Protein AF-0000000086680215 (afdb_homodimer)

Organism: NCBI:txid175570

Foldseek 3Di:
DDPPDDPPPPDDDDDPDDADKDLACVDADHAAQQCPLVNLVRAKWKWKKWFDDPVDDIFIKIKIWHWIDRNDQKTWIKMWMFTADPVRDGDGTDWIKTWIWGGGHPAQKIWTWIDTPLFKIFIWIWGRDRFKIKIKGPDMDGDPRHFFWDIKIKIWGQDPQKIKMWMWTDGPPRDTDTTMIIIIHGPTD/DDPPDDPPPPDDDDDPDDADKDLACVDADHAAQQCPLVNLVRAKWKWKKWFDDPVDDIFIKIKIWHWIDRNDQKTWIKMWMFTADPVRDGDGTDWIKTWIWGGGHPAQKIWTWIDTPLFKIFIWIWGRDRFKIKIKGPDMDGDPRHFFWDIKIKIWGQDPQKIKMWMWTDGPPRDTDTTMIIIIHGPTD

Structure (mmCIF, N/CA/C/O backbone):
data_AF-0000000086680215-model_v1
#
loop_
_entity.id
_entity.type
_entity.pdbx_description
1 polymer 'Peroxynitrite isomerase'
#
loop_
_atom_site.group_PDB
_atom_site.id
_atom_site.type_symbol
_atom_site.label_atom_id
_atom_site.label_alt_id
_atom_site.label_comp_id
_atom_site.label_asym_id
_atom_site.label_entity_id
_atom_site.label_seq_id
_atom_site.pdbx_PDB_ins_code
_atom_site.Cartn_x
_atom_site.Cartn_y
_atom_site.Cartn_z
_atom_site.occupancy
_atom_site.B_iso_or_equiv
_atom_site.auth_seq_id
_atom_site.auth_comp_id
_atom_site.auth_asym_id
_atom_site.auth_atom_id
_atom_site.pdbx_PDB_model_num
ATOM 1 N N . MET A 1 1 ? -15.672 27.062 20.125 1 30.41 1 MET A N 1
ATOM 2 C CA . MET A 1 1 ? -14.281 26.906 20.562 1 30.41 1 MET A CA 1
ATOM 3 C C . MET A 1 1 ? -13.328 27.5 19.531 1 30.41 1 MET A C 1
ATOM 5 O O . MET A 1 1 ? -13.594 27.438 18.328 1 30.41 1 MET A O 1
ATOM 9 N N . SER A 1 2 ? -12.312 28.312 19.781 1 34.34 2 SER A N 1
ATOM 10 C CA . SER A 1 2 ? -11.453 29.188 18.969 1 34.34 2 SER A CA 1
ATOM 11 C C . SER A 1 2 ? -10.797 28.406 17.844 1 34.34 2 SER A C 1
ATOM 13 O O . SER A 1 2 ? -10.086 27.422 18.078 1 34.34 2 SER A O 1
ATOM 15 N N . ILE A 1 3 ? -11.266 28.406 16.562 1 46.66 3 ILE A N 1
ATOM 16 C CA . ILE A 1 3 ? -10.852 28.078 15.195 1 46.66 3 ILE A CA 1
ATOM 17 C C . ILE A 1 3 ? -9.367 28.375 15.023 1 46.66 3 ILE A C 1
ATOM 19 O O . ILE A 1 3 ? -8.75 27.938 14.047 1 46.66 3 ILE A O 1
ATOM 23 N N . ASP A 1 4 ? -8.695 29.219 16.016 1 56.59 4 ASP A N 1
ATOM 24 C CA . ASP A 1 4 ? -7.43 29.891 15.711 1 56.59 4 ASP A CA 1
ATOM 25 C C . ASP A 1 4 ? -6.242 28.984 16.016 1 56.59 4 ASP A C 1
ATOM 27 O O . ASP A 1 4 ? -5.141 29.203 15.523 1 56.59 4 ASP A O 1
ATOM 31 N N . ARG A 1 5 ? -6.414 27.969 16.984 1 68.19 5 ARG A N 1
ATOM 32 C CA . ARG A 1 5 ? -5.215 27.219 17.359 1 68.19 5 ARG A CA 1
ATOM 33 C C . ARG A 1 5 ? -5.141 25.906 16.609 1 68.19 5 ARG A C 1
ATOM 35 O O . ARG A 1 5 ? -6.145 25.203 16.469 1 68.19 5 ARG A O 1
ATOM 42 N N . PRO A 1 6 ? -3.908 25.766 16.141 1 81.19 6 PRO A N 1
ATOM 43 C CA . PRO A 1 6 ? -3.77 24.438 15.508 1 81.19 6 PRO A CA 1
ATOM 44 C C . PRO A 1 6 ? -4.156 23.297 16.453 1 81.19 6 PRO A C 1
ATOM 46 O O . PRO A 1 6 ? -3.947 23.391 17.656 1 81.19 6 PRO A O 1
ATOM 49 N N . PRO A 1 7 ? -4.84 22.359 15.945 1 82.31 7 PRO A N 1
ATOM 50 C CA . PRO A 1 7 ? -5.387 21.281 16.781 1 82.31 7 PRO A CA 1
ATOM 51 C C . PRO A 1 7 ? -4.309 20.531 17.562 1 82.31 7 PRO A C 1
ATOM 53 O O . PRO A 1 7 ? -4.625 19.719 18.438 1 82.31 7 PRO A O 1
ATOM 56 N N . TRP A 1 8 ? -3.012 20.703 17.312 1 82.44 8 TRP A N 1
ATOM 57 C CA . TRP A 1 8 ? -1.949 19.969 18 1 82.44 8 TRP A CA 1
ATOM 58 C C . TRP A 1 8 ? -1.378 20.797 19.156 1 82.44 8 TRP A C 1
ATOM 60 O O . TRP A 1 8 ? -0.645 20.266 20 1 82.44 8 TRP A O 1
ATOM 70 N N . GLU A 1 9 ? -1.694 21.953 19.219 1 79.12 9 GLU A N 1
ATOM 71 C CA . GLU A 1 9 ? -1.049 22.828 20.203 1 79.12 9 GLU A CA 1
ATOM 72 C C . GLU A 1 9 ? -1.636 22.609 21.594 1 79.12 9 GLU A C 1
ATOM 74 O O . GLU A 1 9 ? -2.84 22.781 21.797 1 79.12 9 GLU A O 1
ATOM 79 N N . GLY A 1 10 ? -0.757 22.25 22.469 1 74.75 10 GLY A N 1
ATOM 80 C CA . GLY A 1 10 ? -1.12 22.219 23.891 1 74.75 10 GLY A CA 1
ATOM 81 C C . GLY A 1 10 ? -1.983 21.016 24.25 1 74.75 10 GLY A C 1
ATOM 82 O O . GLY A 1 10 ? -2.609 21 25.312 1 74.75 10 GLY A O 1
ATOM 83 N N . VAL A 1 11 ? -2.098 20.156 23.297 1 77.94 11 VAL A N 1
ATOM 84 C CA . VAL A 1 11 ? -2.975 19.016 23.578 1 77.94 11 VAL A CA 1
ATOM 85 C C . VAL A 1 11 ? -2.137 17.781 23.891 1 77.94 11 VAL A C 1
ATOM 87 O O . VAL A 1 11 ? -0.967 17.703 23.5 1 77.94 11 VAL A O 1
ATOM 90 N N . ALA A 1 12 ? -2.727 16.875 24.641 1 83.75 12 ALA A N 1
ATOM 91 C CA . ALA A 1 12 ? -2.066 15.633 25.031 1 83.75 12 ALA A CA 1
ATOM 92 C C . ALA A 1 12 ? -1.716 14.797 23.812 1 83.75 12 ALA A C 1
ATOM 94 O O . ALA A 1 12 ? -2.371 14.898 22.766 1 83.75 12 ALA A O 1
ATOM 95 N N . PRO A 1 13 ? -0.686 13.953 24 1 88.56 13 PRO A N 1
ATOM 96 C CA . PRO A 1 13 ? -0.324 13.047 22.906 1 88.56 13 PRO A CA 1
ATOM 97 C C . PRO A 1 13 ? -1.475 12.133 22.5 1 88.56 13 PRO A C 1
ATOM 99 O O . PRO A 1 13 ? -2.322 11.789 23.328 1 88.56 13 PRO A O 1
ATOM 102 N N . VAL A 1 14 ? -1.491 11.836 21.266 1 93.62 14 VAL A N 1
ATOM 103 C CA . VAL A 1 14 ? -2.512 10.953 20.719 1 93.62 14 VAL A CA 1
ATOM 104 C C . VAL A 1 14 ? -2.158 9.5 21.031 1 93.62 14 VAL A C 1
ATOM 106 O O . VAL A 1 14 ? -1.004 9.086 20.891 1 93.62 14 VAL A O 1
ATOM 109 N N . ASP A 1 15 ? -3.158 8.734 21.531 1 95 15 ASP A N 1
ATOM 110 C CA . ASP A 1 15 ? -2.971 7.309 21.766 1 95 15 ASP A CA 1
ATOM 111 C C . ASP A 1 15 ? -2.799 6.551 20.453 1 95 15 ASP A C 1
ATOM 113 O O . ASP A 1 15 ? -3.117 7.07 19.391 1 95 15 ASP A O 1
ATOM 117 N N . PRO A 1 16 ? -2.256 5.312 20.531 1 97.12 16 PRO A N 1
ATOM 118 C CA . PRO A 1 16 ? -2.129 4.512 19.312 1 97.12 16 PRO A CA 1
ATOM 119 C C . PRO A 1 16 ? -3.463 4.305 18.594 1 97.12 16 PRO A C 1
ATOM 121 O O . PRO A 1 16 ? -4.523 4.461 19.203 1 97.12 16 PRO A O 1
ATOM 124 N N . TYR A 1 17 ? -3.365 4.031 17.266 1 97.88 17 TYR A N 1
ATOM 125 C CA . TYR A 1 17 ? -4.539 3.736 16.453 1 97.88 17 TYR A CA 1
ATOM 126 C C . TYR A 1 17 ? -5.453 2.74 17.172 1 97.88 17 TYR A C 1
ATOM 128 O O . TYR A 1 17 ? -5.035 1.626 17.484 1 97.88 17 TYR A O 1
ATOM 136 N N . PRO A 1 18 ? -6.711 3.031 17.344 1 97.62 18 PRO A N 1
ATOM 137 C CA . PRO A 1 18 ? -7.516 2.252 18.281 1 97.62 18 PRO A CA 1
ATOM 138 C C . PRO A 1 18 ? -8.398 1.215 17.594 1 97.62 18 PRO A C 1
ATOM 140 O O . PRO A 1 18 ? -9.156 0.505 18.266 1 97.62 18 PRO A O 1
ATOM 143 N N . TYR A 1 19 ? -8.352 1.058 16.312 1 97.88 19 TYR A N 1
ATOM 144 C CA . TYR A 1 19 ? -9.242 0.136 15.609 1 97.88 19 TYR A CA 1
ATOM 145 C C . TYR A 1 19 ? -8.484 -1.097 15.133 1 97.88 19 TYR A C 1
ATOM 147 O O . TYR A 1 19 ? -7.285 -1.024 14.844 1 97.88 19 TYR A O 1
ATOM 155 N N . GLU A 1 20 ? -9.219 -2.176 14.984 1 97.38 20 GLU A N 1
ATOM 156 C CA . GLU A 1 20 ? -8.578 -3.451 14.68 1 97.38 20 GLU A CA 1
ATOM 157 C C . GLU A 1 20 ? -8.695 -3.785 13.195 1 97.38 20 GLU A C 1
ATOM 159 O O . GLU A 1 20 ? -9.766 -3.629 12.594 1 97.38 20 GLU A O 1
ATOM 164 N N . GLU A 1 21 ? -7.668 -4.121 12.57 1 97.56 21 GLU A N 1
ATOM 165 C CA . GLU A 1 21 ? -7.574 -4.785 11.281 1 97.56 21 GLU A CA 1
ATOM 166 C C . GLU A 1 21 ? -7.164 -6.246 11.438 1 97.56 21 GLU A C 1
ATOM 168 O O . GLU A 1 21 ? -6.219 -6.559 12.164 1 97.56 21 GLU A O 1
ATOM 173 N N . THR A 1 22 ? -7.918 -7.172 10.766 1 98.38 22 THR A N 1
ATOM 174 C CA . THR A 1 22 ? -7.668 -8.586 11.031 1 98.38 22 THR A CA 1
ATOM 175 C C . THR A 1 22 ? -7.73 -9.398 9.742 1 98.38 22 THR A C 1
ATOM 177 O O . THR A 1 22 ? -8.469 -9.047 8.82 1 98.38 22 THR A O 1
ATOM 180 N N . HIS A 1 23 ? -6.965 -10.492 9.727 1 98.69 23 HIS A N 1
ATOM 181 C CA . HIS A 1 23 ? -7.086 -11.5 8.672 1 98.69 23 HIS A CA 1
ATOM 182 C C . HIS A 1 23 ? -7.719 -12.781 9.211 1 98.69 23 HIS A C 1
ATOM 184 O O . HIS A 1 23 ? -7.66 -13.82 8.562 1 98.69 23 HIS A O 1
ATOM 190 N N . ASP A 1 24 ? -8.141 -12.742 10.438 1 98 24 ASP A N 1
ATOM 191 C CA . ASP A 1 24 ? -8.867 -13.812 11.117 1 98 24 ASP A CA 1
ATOM 192 C C . ASP A 1 24 ? -10.328 -13.414 11.352 1 98 24 ASP A C 1
ATOM 194 O O . ASP A 1 24 ? -10.609 -12.562 12.188 1 98 24 ASP A O 1
ATOM 198 N N . LEU A 1 25 ? -11.203 -14.07 10.734 1 96.75 25 LEU A N 1
ATOM 199 C CA . LEU A 1 25 ? -12.609 -13.68 10.719 1 96.75 25 LEU A CA 1
ATOM 200 C C . LEU A 1 25 ? -13.266 -13.953 12.062 1 96.75 25 LEU A C 1
ATOM 202 O O . LEU A 1 25 ? -14.398 -13.531 12.305 1 96.75 25 LEU A O 1
ATOM 206 N N . ARG A 1 26 ? -12.617 -14.609 12.977 1 96.62 26 ARG A N 1
ATOM 207 C CA . ARG A 1 26 ? -13.156 -14.891 14.297 1 96.62 26 ARG A CA 1
ATOM 208 C C . ARG A 1 26 ? -12.938 -13.711 15.242 1 96.62 26 ARG A C 1
ATOM 210 O O . ARG A 1 26 ? -13.531 -13.656 16.328 1 96.62 26 ARG A O 1
ATOM 217 N N . HIS A 1 27 ? -12.039 -12.82 14.75 1 96.06 27 HIS A N 1
ATOM 218 C CA . HIS A 1 27 ? -11.703 -11.664 15.578 1 96.06 27 HIS A CA 1
ATOM 219 C C . HIS A 1 27 ? -11.992 -10.359 14.844 1 96.06 27 HIS A C 1
ATOM 221 O O . HIS A 1 27 ? -12.039 -10.328 13.609 1 96.06 27 HIS A O 1
ATOM 227 N N . GLY A 1 28 ? -12.125 -9.289 15.664 1 96.62 28 GLY A N 1
ATOM 228 C CA . GLY A 1 28 ? -12.289 -7.973 15.062 1 96.62 28 GLY A CA 1
ATOM 229 C C . GLY A 1 28 ? -13.703 -7.715 14.586 1 96.62 28 GLY A C 1
ATOM 230 O O . GLY A 1 28 ? -14.648 -8.391 15.008 1 96.62 28 GLY A O 1
ATOM 231 N N . PRO A 1 29 ? -13.836 -6.746 13.75 1 97.88 29 PRO A N 1
ATOM 232 C CA . PRO A 1 29 ? -15.18 -6.418 13.25 1 97.88 29 PRO A CA 1
ATOM 233 C C . PRO A 1 29 ? -15.719 -7.477 12.289 1 97.88 29 PRO A C 1
ATOM 235 O O . PRO A 1 29 ? -14.953 -8.281 11.758 1 97.88 29 PRO A O 1
ATOM 238 N N . ASP A 1 30 ? -17.031 -7.359 12.062 1 97.81 30 ASP A N 1
ATOM 239 C CA . ASP A 1 30 ? -17.625 -8.203 11.039 1 97.81 30 ASP A CA 1
ATOM 240 C C . ASP A 1 30 ? -17.156 -7.789 9.648 1 97.81 30 ASP A C 1
ATOM 242 O O . ASP A 1 30 ? -16.969 -6.602 9.375 1 97.81 30 ASP A O 1
ATOM 246 N N . LEU A 1 31 ? -16.984 -8.828 8.82 1 98.12 31 LEU A N 1
ATOM 247 C CA . LEU A 1 31 ? -16.703 -8.547 7.418 1 98.12 31 LEU A CA 1
ATOM 248 C C . LEU A 1 31 ? -17.828 -7.75 6.785 1 98.12 31 LEU A C 1
ATOM 250 O O . LEU A 1 31 ? -19.016 -8.078 6.969 1 98.12 31 LEU A O 1
ATOM 254 N N . HIS A 1 32 ? -17.531 -6.676 6.129 1 98.25 32 HIS A N 1
ATOM 255 C CA . HIS A 1 32 ? -18.547 -5.895 5.434 1 98.25 32 HIS A CA 1
ATOM 256 C C . HIS A 1 32 ? -19.328 -6.762 4.461 1 98.25 32 HIS A C 1
ATOM 258 O O . HIS A 1 32 ? -18.766 -7.578 3.738 1 98.25 32 HIS A O 1
ATOM 264 N N . PRO A 1 33 ? -20.609 -6.555 4.293 1 97.62 33 PRO A N 1
ATOM 265 C CA . PRO A 1 33 ? -21.438 -7.383 3.418 1 97.62 33 PRO A CA 1
ATOM 266 C C . PRO A 1 33 ? -20.969 -7.363 1.966 1 97.62 33 PRO A C 1
ATOM 268 O O . PRO A 1 33 ? -21.062 -8.375 1.266 1 97.62 33 PRO A O 1
ATOM 271 N N . ALA A 1 34 ? -20.391 -6.293 1.503 1 97.31 34 ALA A N 1
ATOM 272 C CA . ALA A 1 34 ? -19.922 -6.152 0.125 1 97.31 34 ALA A CA 1
ATOM 273 C C . ALA A 1 34 ? -18.797 -7.125 -0.177 1 97.31 34 ALA A C 1
ATOM 275 O O . ALA A 1 34 ? -18.516 -7.414 -1.342 1 97.31 34 ALA A O 1
ATOM 276 N N . LEU A 1 35 ? -18.156 -7.664 0.895 1 97.94 35 LEU A N 1
ATOM 277 C CA . LEU A 1 35 ? -16.938 -8.445 0.724 1 97.94 35 LEU A CA 1
ATOM 278 C C . LEU A 1 35 ? -17.234 -9.938 0.851 1 97.94 35 LEU A C 1
ATOM 280 O O . LEU A 1 35 ? -16.312 -10.75 0.905 1 97.94 35 LEU A O 1
ATOM 284 N N . LEU A 1 36 ? -18.453 -10.297 0.841 1 96.88 36 LEU A N 1
ATOM 285 C CA . LEU A 1 36 ? -18.812 -11.688 1.072 1 96.88 36 LEU A CA 1
ATOM 286 C C . LEU A 1 36 ? -18.219 -12.586 -0.017 1 96.88 36 LEU A C 1
ATOM 288 O O . LEU A 1 36 ? -17.812 -13.711 0.256 1 96.88 36 LEU A O 1
ATOM 292 N N . GLY A 1 37 ? -18.203 -12.07 -1.257 1 96.56 37 GLY A N 1
ATOM 293 C CA . GLY A 1 37 ? -17.609 -12.828 -2.344 1 96.56 37 GLY A CA 1
ATOM 294 C C . GLY A 1 37 ? -16.125 -13.055 -2.176 1 96.56 37 GLY A C 1
ATOM 295 O O . GLY A 1 37 ? -15.539 -13.938 -2.809 1 96.56 37 GLY A O 1
ATOM 296 N N . LEU A 1 38 ? -15.469 -12.281 -1.316 1 98.12 38 LEU A N 1
ATOM 297 C CA . LEU A 1 38 ? -14.031 -12.336 -1.118 1 98.12 38 LEU A CA 1
ATOM 298 C C . LEU A 1 38 ? -13.688 -13.055 0.182 1 98.12 38 LEU A C 1
ATOM 300 O O . LEU A 1 38 ? -12.508 -13.227 0.512 1 98.12 38 LEU A O 1
ATOM 304 N N . LEU A 1 39 ? -14.688 -13.531 0.866 1 97.44 39 LEU A N 1
ATOM 305 C CA . LEU A 1 39 ? -14.547 -14.148 2.18 1 97.44 39 LEU A CA 1
ATOM 306 C C . LEU A 1 39 ? -13.523 -15.281 2.139 1 97.44 39 LEU A C 1
ATOM 308 O O . LEU A 1 39 ? -12.641 -15.359 3.002 1 97.44 39 LEU A O 1
ATOM 312 N N . PRO A 1 40 ? -13.477 -16.141 1.123 1 97.94 40 PRO A N 1
ATOM 313 C CA . PRO A 1 40 ? -12.539 -17.266 1.132 1 97.94 40 PRO A CA 1
ATOM 314 C C . PRO A 1 40 ? -11.086 -16.828 1.066 1 97.94 40 PRO A C 1
ATOM 316 O O . PRO A 1 40 ? -10.18 -17.594 1.409 1 97.94 40 PRO A O 1
ATOM 319 N N . TYR A 1 41 ? -10.852 -15.609 0.634 1 98.69 41 TYR A N 1
ATOM 320 C CA . TYR A 1 41 ? -9.492 -15.125 0.418 1 98.69 41 TYR A CA 1
ATOM 321 C C . TYR A 1 41 ? -8.93 -14.492 1.688 1 98.69 41 TYR A C 1
ATOM 323 O O . TYR A 1 41 ? -7.711 -14.359 1.834 1 98.69 41 TYR A O 1
ATOM 331 N N . VAL A 1 42 ? -9.758 -14.039 2.598 1 98.75 42 VAL A N 1
ATOM 332 C CA . VAL A 1 42 ? -9.305 -13.391 3.824 1 98.75 42 VAL A CA 1
ATOM 333 C C . VAL A 1 42 ? -8.445 -14.359 4.633 1 98.75 42 VAL A C 1
ATOM 335 O O . VAL A 1 42 ? -8.867 -15.477 4.93 1 98.75 42 VAL A O 1
ATOM 338 N N . GLY A 1 43 ? -7.199 -13.961 4.895 1 98.75 43 GLY A N 1
ATOM 339 C CA . GLY A 1 43 ? -6.277 -14.82 5.617 1 98.75 43 GLY A CA 1
ATOM 340 C C . GLY A 1 43 ? -4.82 -14.5 5.352 1 98.75 43 GLY A C 1
ATOM 341 O O . GLY A 1 43 ? -4.512 -13.531 4.656 1 98.75 43 GLY A O 1
ATOM 342 N N . LEU A 1 44 ? -3.959 -15.211 6.062 1 98.75 44 LEU A N 1
ATOM 343 C CA . LEU A 1 44 ? -2.52 -15.227 5.824 1 98.75 44 LEU A CA 1
ATOM 344 C C . LEU A 1 44 ? -2.111 -16.484 5.059 1 98.75 44 LEU A C 1
ATOM 346 O O . LEU A 1 44 ? -2.445 -17.594 5.465 1 98.75 44 LEU A O 1
ATOM 350 N N . TRP A 1 45 ? -1.452 -16.281 3.951 1 98.69 45 TRP A N 1
ATOM 351 C CA . TRP A 1 45 ? -1.102 -17.359 3.033 1 98.69 45 TRP A CA 1
ATOM 352 C C . TRP A 1 45 ? 0.408 -17.438 2.832 1 98.69 45 TRP A C 1
ATOM 354 O O . TRP A 1 45 ? 1.084 -16.406 2.771 1 98.69 45 TRP A O 1
ATOM 364 N N . ARG A 1 46 ? 0.917 -18.609 2.736 1 98.62 46 ARG A N 1
ATOM 365 C CA . ARG A 1 46 ? 2.344 -18.781 2.494 1 98.62 46 ARG A CA 1
ATOM 366 C C . ARG A 1 46 ? 2.6 -20.016 1.627 1 98.62 46 ARG A C 1
ATOM 368 O O . ARG A 1 46 ? 1.958 -21.062 1.809 1 98.62 46 ARG A O 1
ATOM 375 N N . GLY A 1 47 ? 3.488 -19.844 0.681 1 97.94 47 GLY A N 1
ATOM 376 C CA . GLY A 1 47 ? 3.826 -20.953 -0.188 1 97.94 47 GLY A CA 1
ATOM 377 C C . GLY A 1 47 ? 4.875 -20.609 -1.227 1 97.94 47 GLY A C 1
ATOM 378 O O . GLY A 1 47 ? 5.742 -19.766 -0.984 1 97.94 47 GLY A O 1
ATOM 379 N N . ARG A 1 48 ? 4.832 -21.328 -2.336 1 97.5 48 ARG A N 1
ATOM 380 C CA . ARG A 1 48 ? 5.879 -21.203 -3.348 1 97.5 48 ARG A CA 1
ATOM 381 C C . ARG A 1 48 ? 5.285 -20.891 -4.715 1 97.5 48 ARG A C 1
ATOM 383 O O . ARG A 1 48 ? 4.113 -21.188 -4.969 1 97.5 48 ARG A O 1
ATOM 390 N N . GLY A 1 49 ? 6.156 -20.312 -5.469 1 97.56 49 GLY A N 1
ATOM 391 C CA . GLY A 1 49 ? 5.824 -20.047 -6.859 1 97.56 49 GLY A CA 1
ATOM 392 C C . GLY A 1 49 ? 7.016 -20.188 -7.789 1 97.56 49 GLY A C 1
ATOM 393 O O . GLY A 1 49 ? 8.133 -20.453 -7.344 1 97.56 49 GLY A O 1
ATOM 394 N N . ARG A 1 50 ? 6.719 -20.156 -8.977 1 97.12 50 ARG A N 1
ATOM 395 C CA . ARG A 1 50 ? 7.715 -20.109 -10.039 1 97.12 50 ARG A CA 1
ATOM 396 C C . ARG A 1 50 ? 7.473 -18.922 -10.961 1 97.12 50 ARG A C 1
ATOM 398 O O . ARG A 1 50 ? 6.328 -18.531 -11.211 1 97.12 50 ARG A O 1
ATOM 405 N N . GLY A 1 51 ? 8.57 -18.391 -11.406 1 97.06 51 GLY A N 1
ATOM 406 C CA . GLY A 1 51 ? 8.508 -17.281 -12.328 1 97.06 51 GLY A CA 1
ATOM 407 C C . GLY A 1 51 ? 9.492 -17.391 -13.477 1 97.06 51 GLY A C 1
ATOM 408 O O . GLY A 1 51 ? 10.469 -18.141 -13.391 1 97.06 51 GLY A O 1
ATOM 409 N N . GLY A 1 52 ? 9.125 -16.734 -14.477 1 96.44 52 GLY A N 1
ATOM 410 C CA . GLY A 1 52 ? 9.953 -16.594 -15.664 1 96.44 52 GLY A CA 1
ATOM 411 C C . GLY A 1 52 ? 9.422 -15.57 -16.656 1 96.44 52 GLY A C 1
ATOM 412 O O . GLY A 1 52 ? 8.281 -15.125 -16.531 1 96.44 52 GLY A O 1
ATOM 413 N N . TYR A 1 53 ? 10.273 -15.156 -17.5 1 96.19 53 TYR A N 1
ATOM 414 C CA . TYR A 1 53 ? 9.984 -14.195 -18.547 1 96.19 53 TYR A CA 1
ATOM 415 C C . TYR A 1 53 ? 11.07 -14.227 -19.625 1 96.19 53 TYR A C 1
ATOM 417 O O . TYR A 1 53 ? 12.219 -14.578 -19.344 1 96.19 53 TYR A O 1
ATOM 425 N N . PRO A 1 54 ? 10.766 -13.953 -20.859 1 96.38 54 PRO A N 1
ATOM 426 C CA . PRO A 1 54 ? 11.758 -14.07 -21.938 1 96.38 54 PRO A CA 1
ATOM 427 C C . PRO A 1 54 ? 13.055 -13.328 -21.625 1 96.38 54 PRO A C 1
ATOM 429 O O . PRO A 1 54 ? 14.125 -13.719 -22.094 1 96.38 54 PRO A O 1
ATOM 432 N N . THR A 1 55 ? 13.031 -12.312 -20.828 1 94.5 55 THR A N 1
ATOM 433 C CA . THR A 1 55 ? 14.164 -11.422 -20.625 1 94.5 55 THR A CA 1
ATOM 434 C C . THR A 1 55 ? 14.914 -11.797 -19.344 1 94.5 55 THR A C 1
ATOM 436 O O . THR A 1 55 ? 15.875 -11.125 -18.953 1 94.5 55 THR A O 1
ATOM 439 N N . ILE A 1 56 ? 14.5 -12.805 -18.609 1 94.88 56 ILE A N 1
ATOM 440 C CA . ILE A 1 56 ? 15.164 -13.227 -17.375 1 94.88 56 ILE A CA 1
ATOM 441 C C . ILE A 1 56 ? 15.148 -14.75 -17.281 1 94.88 56 ILE A C 1
ATOM 443 O O . ILE A 1 56 ? 14.375 -15.422 -17.969 1 94.88 56 ILE A O 1
ATOM 447 N N . ASP A 1 57 ? 15.938 -15.297 -16.422 1 95.06 57 ASP A N 1
ATOM 448 C CA . ASP A 1 57 ? 15.938 -16.734 -16.156 1 95.06 57 ASP A CA 1
ATOM 449 C C . ASP A 1 57 ? 14.75 -17.125 -15.281 1 95.06 57 ASP A C 1
ATOM 451 O O . ASP A 1 57 ? 14.273 -16.328 -14.469 1 95.06 57 ASP A O 1
ATOM 455 N N . ASP A 1 58 ? 14.359 -18.344 -15.484 1 96.38 58 ASP A N 1
ATOM 456 C CA . ASP A 1 58 ? 13.328 -18.875 -14.594 1 96.38 58 ASP A CA 1
ATOM 457 C C . ASP A 1 58 ? 13.812 -18.906 -13.148 1 96.38 58 ASP A C 1
ATOM 459 O O . ASP A 1 58 ? 15.008 -19.078 -12.891 1 96.38 58 ASP A O 1
ATOM 463 N N . PHE A 1 59 ? 12.922 -18.781 -12.234 1 96.88 59 PHE A N 1
ATOM 464 C CA . PHE A 1 59 ? 13.281 -18.781 -10.82 1 96.88 59 PHE A CA 1
ATOM 465 C C . PHE A 1 59 ? 12.148 -19.359 -9.969 1 96.88 59 PHE A C 1
ATOM 467 O O . PHE A 1 59 ? 11 -19.422 -10.414 1 96.88 59 PHE A O 1
ATOM 474 N N . THR A 1 60 ? 12.508 -19.844 -8.836 1 96.75 60 THR A N 1
ATOM 475 C CA . THR A 1 60 ? 11.555 -20.234 -7.809 1 96.75 60 THR A CA 1
ATOM 476 C C . THR A 1 60 ? 11.547 -19.234 -6.656 1 96.75 60 THR A C 1
ATOM 478 O O . THR A 1 60 ? 12.578 -18.656 -6.328 1 96.75 60 THR A O 1
ATOM 481 N N . TYR A 1 61 ? 10.383 -19.016 -6.148 1 98.19 61 TYR A N 1
ATOM 482 C CA . TYR A 1 61 ? 10.266 -18.047 -5.059 1 98.19 61 TYR A CA 1
ATOM 483 C C . TYR A 1 61 ? 9.266 -18.516 -4.012 1 98.19 61 TYR A C 1
ATOM 485 O O . TYR A 1 61 ? 8.43 -19.391 -4.289 1 98.19 61 TYR A O 1
ATOM 493 N N . ALA A 1 62 ? 9.453 -17.984 -2.811 1 98.5 62 ALA A N 1
ATOM 494 C CA . ALA A 1 62 ? 8.453 -18.109 -1.75 1 98.5 62 ALA A CA 1
ATOM 495 C C . ALA A 1 62 ? 7.68 -16.797 -1.577 1 98.5 62 ALA A C 1
ATOM 497 O O . ALA A 1 62 ? 8.125 -15.742 -2.027 1 98.5 62 ALA A O 1
ATOM 498 N N . GLN A 1 63 ? 6.535 -17 -0.969 1 98.75 63 GLN A N 1
ATOM 499 C CA . GLN A 1 63 ? 5.664 -15.828 -0.879 1 98.75 63 GLN A CA 1
ATOM 500 C C . GLN A 1 63 ? 4.785 -15.891 0.366 1 98.75 63 GLN A C 1
ATOM 502 O O . GLN A 1 63 ? 4.332 -16.969 0.756 1 98.75 63 GLN A O 1
ATOM 507 N N . GLU A 1 64 ? 4.617 -14.75 0.947 1 98.81 64 GLU A N 1
ATOM 508 C CA . GLU A 1 64 ? 3.586 -14.523 1.957 1 98.81 64 GLU A CA 1
ATOM 509 C C . GLU A 1 64 ? 2.592 -13.461 1.506 1 98.81 64 GLU A C 1
ATOM 511 O O . GLU A 1 64 ? 2.99 -12.383 1.043 1 98.81 64 GLU A O 1
ATOM 516 N N . VAL A 1 65 ? 1.309 -13.789 1.559 1 98.88 65 VAL A N 1
ATOM 517 C CA . VAL A 1 65 ? 0.232 -12.883 1.173 1 98.88 65 VAL A CA 1
ATOM 518 C C . VAL A 1 65 ? -0.75 -12.727 2.33 1 98.88 65 VAL A C 1
ATOM 520 O O . VAL A 1 65 ? -1.137 -13.711 2.965 1 98.88 65 VAL A O 1
ATOM 523 N N . ARG A 1 66 ? -1.152 -11.539 2.586 1 98.88 66 ARG A N 1
ATOM 524 C CA . ARG A 1 66 ? -2.164 -11.273 3.604 1 98.88 66 ARG A CA 1
ATOM 525 C C . ARG A 1 66 ? -3.336 -10.492 3.018 1 98.88 66 ARG A C 1
ATOM 527 O O . ARG A 1 66 ? -3.139 -9.477 2.348 1 98.88 66 ARG A O 1
ATOM 534 N N . PHE A 1 67 ? -4.4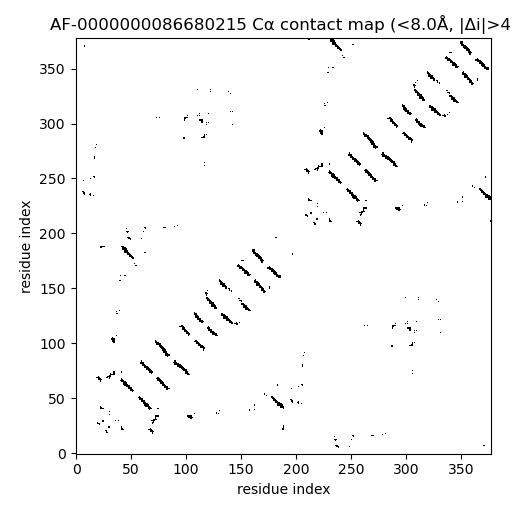92 -11.008 3.168 1 98.94 67 PHE A N 1
ATOM 535 C CA . PHE A 1 67 ? -5.742 -10.281 2.992 1 98.94 67 PHE A CA 1
ATOM 536 C C . PHE A 1 67 ? -6.395 -9.984 4.34 1 98.94 67 PHE A C 1
ATOM 538 O O . PHE A 1 67 ? -6.758 -10.906 5.07 1 98.94 67 PHE A O 1
ATOM 545 N N . SER A 1 68 ? -6.547 -8.727 4.66 1 98.88 68 SER A N 1
ATOM 546 C CA . SER A 1 68 ? -7.152 -8.336 5.93 1 98.88 68 SER A CA 1
ATOM 547 C C . SER A 1 68 ? -8.281 -7.332 5.715 1 98.88 68 SER A C 1
ATOM 549 O O . SER A 1 68 ? -8.469 -6.824 4.605 1 98.88 68 SER A O 1
ATOM 551 N N . HIS A 1 69 ? -9.102 -7.133 6.719 1 98.75 69 HIS A N 1
ATOM 552 C CA . HIS A 1 69 ? -10.188 -6.168 6.664 1 98.75 69 HIS A CA 1
ATOM 553 C C . HIS A 1 69 ? -10.375 -5.469 8.008 1 98.75 69 HIS A C 1
ATOM 555 O O . HIS A 1 69 ? -9.898 -5.949 9.031 1 98.75 69 HIS A O 1
ATOM 561 N N . ASP A 1 70 ? -10.984 -4.32 7.945 1 98.44 70 ASP A N 1
ATOM 562 C CA . ASP A 1 70 ? -11.258 -3.576 9.172 1 98.44 70 ASP A CA 1
ATOM 563 C C . ASP A 1 70 ? -12.742 -3.217 9.273 1 98.44 70 ASP A C 1
ATOM 565 O O . ASP A 1 70 ? -13.094 -2.199 9.867 1 98.44 70 ASP A O 1
ATOM 569 N N . GLY A 1 71 ? -13.578 -4.016 8.617 1 98.06 71 GLY A N 1
ATOM 570 C CA . GLY A 1 71 ? -15.016 -3.834 8.68 1 98.06 71 GLY A CA 1
ATOM 571 C C . GLY A 1 71 ? -15.555 -2.949 7.566 1 98.06 71 GLY A C 1
ATOM 572 O O . GLY A 1 71 ? -16.766 -2.881 7.352 1 98.06 71 GLY A O 1
ATOM 573 N N . ARG A 1 72 ? -14.719 -2.236 6.965 1 98.19 72 ARG A N 1
ATOM 574 C CA . ARG A 1 72 ? -15.094 -1.382 5.844 1 98.19 72 ARG A CA 1
ATOM 575 C C . ARG A 1 72 ? -15.07 -2.156 4.531 1 98.19 72 ARG A C 1
ATOM 577 O O . ARG A 1 72 ? -14.594 -3.291 4.484 1 98.19 72 ARG A O 1
ATOM 584 N N . PRO A 1 73 ? -15.625 -1.612 3.414 1 97.94 73 PRO A N 1
ATOM 585 C CA . PRO A 1 73 ? -15.891 -2.408 2.215 1 97.94 73 PRO A CA 1
ATOM 586 C C . PRO A 1 73 ? -14.672 -2.535 1.305 1 97.94 73 PRO A C 1
ATOM 588 O O . PRO A 1 73 ? -14.781 -2.326 0.094 1 97.94 73 PRO A O 1
ATOM 591 N N . PHE A 1 74 ? -13.57 -2.953 1.862 1 98.62 74 P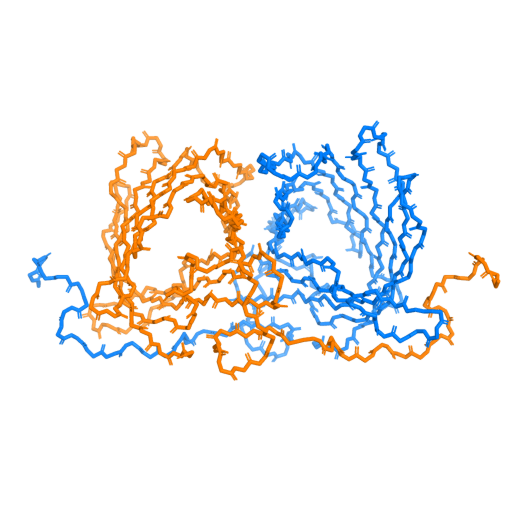HE A N 1
ATOM 592 C CA . PHE A 1 74 ? -12.344 -3.256 1.14 1 98.62 74 PHE A CA 1
ATOM 593 C C . PHE A 1 74 ? -11.477 -4.227 1.931 1 98.62 74 PHE A C 1
ATOM 595 O O . PHE A 1 74 ? -11.594 -4.32 3.154 1 98.62 74 PHE A O 1
ATOM 602 N N . LEU A 1 75 ? -10.641 -4.965 1.18 1 98.88 75 LEU A N 1
ATOM 603 C CA . LEU A 1 75 ? -9.562 -5.727 1.8 1 98.88 75 LEU A CA 1
ATOM 604 C C . LEU A 1 75 ? -8.234 -4.996 1.652 1 98.88 75 LEU A C 1
ATOM 606 O O . LEU A 1 75 ? -7.945 -4.422 0.599 1 98.88 75 LEU A O 1
ATOM 610 N N . ALA A 1 76 ? -7.461 -5.004 2.709 1 98.94 76 ALA A N 1
ATOM 611 C CA . ALA A 1 76 ? -6.051 -4.645 2.611 1 98.94 76 ALA A CA 1
ATOM 612 C C . ALA A 1 76 ? -5.215 -5.82 2.123 1 98.94 76 ALA A C 1
ATOM 614 O O . ALA A 1 76 ? -5.348 -6.938 2.633 1 98.94 76 ALA A O 1
ATOM 615 N N . TYR A 1 77 ? -4.41 -5.555 1.152 1 98.94 77 TYR A N 1
ATOM 616 C CA . TYR A 1 77 ? -3.613 -6.586 0.497 1 98.94 77 TYR A CA 1
ATOM 617 C C . TYR A 1 77 ? -2.123 -6.309 0.662 1 98.94 77 TYR A C 1
ATOM 619 O O . TYR A 1 77 ? -1.666 -5.184 0.438 1 98.94 77 TYR A O 1
ATOM 627 N N . GLU A 1 78 ? -1.351 -7.281 1.091 1 98.88 78 GLU A N 1
ATOM 628 C CA . GLU A 1 78 ? 0.108 -7.234 1.143 1 98.88 78 GLU A CA 1
ATOM 629 C C . GLU A 1 78 ? 0.719 -8.539 0.646 1 98.88 78 GLU A C 1
ATOM 631 O O . GLU A 1 78 ? 0.271 -9.625 1.023 1 98.88 78 GLU A O 1
ATOM 636 N N . SER A 1 79 ? 1.688 -8.414 -0.176 1 98.88 79 SER A N 1
ATOM 637 C CA . SER A 1 79 ? 2.43 -9.562 -0.687 1 98.88 79 SER A CA 1
ATOM 638 C C . SER A 1 79 ? 3.936 -9.352 -0.564 1 98.88 79 SER A C 1
ATOM 640 O O . SER A 1 79 ? 4.449 -8.289 -0.931 1 98.88 79 SER A O 1
ATOM 642 N N . ARG A 1 80 ? 4.629 -10.289 0.002 1 98.81 80 ARG A N 1
ATOM 643 C CA . ARG A 1 80 ? 6.086 -10.328 0.043 1 98.81 80 ARG A CA 1
ATOM 644 C C . ARG A 1 80 ? 6.617 -11.633 -0.56 1 98.81 80 ARG A C 1
ATOM 646 O O . ARG A 1 80 ? 6.164 -12.719 -0.197 1 98.81 80 ARG A O 1
ATOM 653 N N . THR A 1 81 ? 7.531 -11.492 -1.477 1 98.75 81 THR A N 1
ATOM 654 C CA . THR A 1 81 ? 8.172 -12.664 -2.076 1 98.75 81 THR A CA 1
ATOM 655 C C . THR A 1 81 ? 9.672 -12.641 -1.819 1 98.75 81 THR A C 1
ATOM 657 O O . THR A 1 81 ? 10.25 -11.586 -1.536 1 98.75 81 THR A O 1
ATOM 660 N N . TRP A 1 82 ? 10.266 -13.773 -1.871 1 98.75 82 TRP A N 1
ATOM 661 C CA . TRP A 1 82 ? 11.719 -13.898 -1.826 1 98.75 82 TRP A CA 1
ATOM 662 C C . TRP A 1 82 ? 12.188 -15.062 -2.691 1 98.75 82 TRP A C 1
ATOM 664 O O . TRP A 1 82 ? 11.461 -16.047 -2.881 1 98.75 82 TRP A O 1
ATOM 674 N N . ILE A 1 83 ? 13.352 -14.906 -3.229 1 98.31 83 ILE A N 1
ATOM 675 C CA . ILE A 1 83 ? 13.914 -15.891 -4.148 1 98.31 83 ILE A CA 1
ATOM 676 C C . ILE A 1 83 ? 14.438 -17.094 -3.359 1 98.31 83 ILE A C 1
ATOM 678 O O . ILE A 1 83 ? 15.031 -16.922 -2.295 1 98.31 83 ILE A O 1
ATOM 682 N N . LEU A 1 84 ? 14.188 -18.266 -3.891 1 97.12 84 LEU A N 1
ATOM 683 C CA . LEU A 1 84 ? 14.719 -19.516 -3.34 1 97.12 84 LEU A CA 1
ATOM 684 C C . LEU A 1 84 ? 15.828 -20.078 -4.227 1 97.12 84 LEU A C 1
ATOM 686 O O . LEU A 1 84 ? 15.758 -19.969 -5.453 1 97.12 84 LEU A O 1
ATOM 690 N N . ASP A 1 85 ? 16.781 -20.672 -3.598 1 95.31 85 ASP A N 1
ATOM 691 C CA . ASP A 1 85 ? 17.781 -21.391 -4.387 1 95.31 85 ASP A CA 1
ATOM 692 C C . ASP A 1 85 ? 17.359 -22.828 -4.641 1 95.31 85 ASP A C 1
ATOM 694 O O . ASP A 1 85 ? 16.203 -23.203 -4.367 1 95.31 85 ASP A O 1
ATOM 698 N N . ASP A 1 86 ? 18.219 -23.578 -5.215 1 91.06 86 ASP A N 1
ATOM 699 C CA . ASP A 1 86 ? 17.906 -24.938 -5.629 1 91.06 86 ASP A CA 1
ATOM 700 C C . ASP A 1 86 ? 17.641 -25.844 -4.422 1 91.06 86 ASP A C 1
ATOM 702 O O . ASP A 1 86 ? 17.094 -26.938 -4.559 1 91.06 86 ASP A O 1
ATOM 706 N N . GLU A 1 87 ? 18.062 -25.453 -3.236 1 91.25 87 GLU A N 1
ATOM 707 C CA . GLU A 1 87 ? 17.828 -26.203 -2.006 1 91.25 87 GLU A CA 1
ATOM 708 C C . GLU A 1 87 ? 16.656 -25.641 -1.219 1 91.25 87 GLU A C 1
ATOM 710 O O . GLU A 1 87 ? 16.484 -25.953 -0.04 1 91.25 87 GLU A O 1
ATOM 715 N N . ASP A 1 88 ? 15.961 -24.703 -1.847 1 90.69 88 ASP A N 1
ATOM 716 C CA . ASP A 1 88 ? 14.766 -24.094 -1.273 1 90.69 88 ASP A CA 1
ATOM 717 C C . ASP A 1 88 ? 15.125 -23.172 -0.111 1 90.69 88 ASP A C 1
ATOM 719 O O . ASP A 1 88 ? 14.336 -23 0.818 1 90.69 88 ASP A O 1
ATOM 723 N N . LYS A 1 89 ? 16.328 -22.703 -0.154 1 94.94 89 LYS A N 1
ATOM 724 C CA . LYS A 1 89 ? 16.75 -21.75 0.862 1 94.94 89 LYS A CA 1
ATOM 725 C C . LYS A 1 89 ? 16.594 -20.312 0.368 1 94.94 89 LYS A C 1
ATOM 727 O O . LYS A 1 89 ? 16.844 -20.016 -0.8 1 94.94 89 LYS A O 1
ATOM 732 N N . PRO A 1 90 ? 16.172 -19.453 1.282 1 97.62 90 PRO A N 1
ATOM 733 C CA . PRO A 1 90 ? 16.031 -18.047 0.877 1 97.62 90 PRO A CA 1
ATOM 734 C C . PRO A 1 90 ? 17.359 -17.438 0.425 1 97.62 90 PRO A C 1
ATOM 736 O O . PRO A 1 90 ? 18.391 -17.625 1.08 1 97.62 90 PRO A O 1
ATOM 739 N N . VAL A 1 91 ? 17.281 -16.672 -0.609 1 97.88 91 VAL A N 1
ATOM 740 C CA . VAL A 1 91 ? 18.469 -16.047 -1.188 1 97.88 91 VAL A CA 1
ATOM 741 C C . VAL A 1 91 ? 18.422 -14.531 -0.964 1 97.88 91 VAL A C 1
ATOM 743 O O . VAL A 1 91 ? 19.438 -13.922 -0.593 1 97.88 91 VAL A O 1
ATOM 746 N N . ARG A 1 92 ? 17.328 -13.859 -1.22 1 97.94 92 ARG A N 1
ATOM 747 C CA . ARG A 1 92 ? 17.125 -12.422 -1.125 1 97.94 92 ARG A CA 1
ATOM 748 C C . ARG A 1 92 ? 15.656 -12.055 -1.226 1 97.94 92 ARG A C 1
ATOM 750 O O . ARG A 1 92 ? 14.875 -12.773 -1.845 1 97.94 92 ARG A O 1
ATOM 757 N N . PRO A 1 93 ? 15.32 -10.867 -0.631 1 98.38 93 PRO A N 1
ATOM 758 C CA . PRO A 1 93 ? 13.969 -10.375 -0.902 1 98.38 93 PRO A CA 1
ATOM 759 C C . PRO A 1 93 ? 13.719 -10.117 -2.387 1 98.38 93 PRO A C 1
ATOM 761 O O . PRO A 1 93 ? 14.656 -9.82 -3.129 1 98.38 93 PRO A O 1
ATOM 764 N N . ALA A 1 94 ? 12.508 -10.266 -2.795 1 98.06 94 ALA A N 1
ATOM 765 C CA . ALA A 1 94 ? 12.117 -10.047 -4.188 1 98.06 94 ALA A CA 1
ATOM 766 C C . ALA A 1 94 ? 10.969 -9.047 -4.289 1 98.06 94 ALA A C 1
ATOM 768 O O . ALA A 1 94 ? 11.109 -7.891 -3.881 1 98.06 94 ALA A O 1
ATOM 769 N N . ALA A 1 95 ? 9.844 -9.383 -4.824 1 98.44 95 ALA A N 1
ATOM 770 C CA . ALA A 1 95 ? 8.766 -8.445 -5.102 1 98.44 95 ALA A CA 1
ATOM 771 C C . ALA A 1 95 ? 7.938 -8.172 -3.85 1 98.44 95 ALA A C 1
ATOM 773 O O . ALA A 1 95 ? 7.781 -9.047 -2.998 1 98.44 95 ALA A O 1
ATOM 774 N N . ARG A 1 96 ? 7.438 -6.961 -3.744 1 98.62 96 ARG A N 1
ATOM 775 C CA . ARG A 1 96 ? 6.445 -6.543 -2.756 1 98.62 96 ARG A CA 1
ATOM 776 C C . ARG A 1 96 ? 5.25 -5.879 -3.428 1 98.62 96 ARG A C 1
ATOM 778 O O . ARG A 1 96 ? 5.414 -5.109 -4.379 1 98.62 96 ARG A O 1
ATOM 785 N N . GLU A 1 97 ? 4.102 -6.148 -2.936 1 98.88 97 GLU A N 1
ATOM 786 C CA . GLU A 1 97 ? 2.873 -5.492 -3.365 1 98.88 97 GLU A CA 1
ATOM 787 C C . GLU A 1 97 ? 2.029 -5.062 -2.166 1 98.88 97 GLU A C 1
ATOM 789 O O . GLU A 1 97 ? 1.938 -5.789 -1.175 1 98.88 97 GLU A O 1
ATOM 794 N N . VAL A 1 98 ? 1.486 -3.879 -2.238 1 98.94 98 VAL A N 1
ATOM 795 C CA . VAL A 1 98 ? 0.446 -3.467 -1.301 1 98.94 98 VAL A CA 1
ATOM 796 C C . VAL A 1 98 ? -0.727 -2.857 -2.066 1 98.94 98 VAL A C 1
ATOM 798 O O . VAL A 1 98 ? -0.554 -2.346 -3.176 1 98.94 98 VAL A O 1
ATOM 801 N N . GLY A 1 99 ? -1.865 -2.947 -1.487 1 98.88 99 GLY A N 1
ATOM 802 C CA . GLY A 1 99 ? -3 -2.293 -2.117 1 98.88 99 GLY A CA 1
ATOM 803 C C . GLY A 1 99 ? -4.336 -2.723 -1.536 1 98.88 99 GLY A C 1
ATOM 804 O O . GLY A 1 99 ? -4.43 -3.027 -0.345 1 98.88 99 GLY A O 1
ATOM 805 N N . TRP A 1 100 ? -5.383 -2.596 -2.398 1 98.94 100 TRP A N 1
ATOM 806 C CA . TRP A 1 100 ? -6.758 -2.715 -1.926 1 98.94 100 TRP A CA 1
ATOM 807 C C . TRP A 1 100 ? -7.598 -3.539 -2.896 1 98.94 100 TRP A C 1
ATOM 809 O O . TRP A 1 100 ? -7.484 -3.381 -4.113 1 98.94 100 TRP A O 1
ATOM 819 N N . TRP A 1 101 ? -8.414 -4.414 -2.338 1 98.94 101 TRP A N 1
ATOM 820 C CA . TRP A 1 101 ? -9.414 -5.156 -3.096 1 98.94 101 TRP A CA 1
ATOM 821 C C . TRP A 1 101 ? -10.82 -4.695 -2.727 1 98.94 101 TRP A C 1
ATOM 823 O O . TRP A 1 101 ? -11.258 -4.859 -1.585 1 98.94 101 TRP A O 1
ATOM 833 N N . ARG A 1 102 ? -11.5 -4.121 -3.684 1 98.5 102 ARG A N 1
ATOM 834 C CA . ARG A 1 102 ? -12.812 -3.531 -3.467 1 98.5 102 ARG A CA 1
ATOM 835 C C . ARG A 1 102 ? -13.898 -4.336 -4.172 1 98.5 102 ARG A C 1
ATOM 837 O O . ARG A 1 102 ? -13.688 -4.844 -5.273 1 98.5 102 ARG A O 1
ATOM 844 N N . ALA A 1 103 ? -14.969 -4.473 -3.533 1 96.19 103 ALA A N 1
ATOM 845 C CA . ALA A 1 103 ? -16.156 -5.098 -4.105 1 96.19 103 ALA A CA 1
ATOM 846 C C . ALA A 1 103 ? -17.422 -4.34 -3.705 1 96.19 103 ALA A C 1
ATOM 848 O O . ALA A 1 103 ? -17.359 -3.391 -2.922 1 96.19 103 ALA A O 1
ATOM 849 N N . ARG A 1 104 ? -18.531 -4.68 -4.406 1 92.94 104 ARG A N 1
ATOM 850 C CA . ARG A 1 104 ? -19.828 -4.086 -4.105 1 92.94 104 ARG A CA 1
ATOM 851 C C . ARG A 1 104 ? -20.875 -5.164 -3.799 1 92.94 104 ARG A C 1
ATOM 853 O O . ARG A 1 104 ? -20.781 -6.281 -4.316 1 92.94 104 ARG A O 1
ATOM 860 N N . GLU A 1 105 ? -21.703 -4.68 -3.014 1 92.12 105 GLU A N 1
ATOM 861 C CA . GLU A 1 105 ? -22.797 -5.609 -2.695 1 92.12 105 GLU A CA 1
ATOM 862 C C . GLU A 1 105 ? -23.562 -6.004 -3.949 1 92.12 105 GLU A C 1
ATOM 864 O O . GLU A 1 105 ? -23.844 -5.16 -4.805 1 92.12 105 GLU A O 1
ATOM 869 N N . ASN A 1 106 ? -23.875 -7.289 -3.963 1 91.62 106 ASN A N 1
ATOM 870 C CA . ASN A 1 106 ? -24.703 -7.836 -5.035 1 91.62 106 ASN A CA 1
ATOM 871 C C . ASN A 1 106 ? -24.031 -7.66 -6.398 1 91.62 106 ASN A C 1
ATOM 873 O O . ASN A 1 106 ? -24.703 -7.367 -7.391 1 91.62 106 ASN A O 1
ATOM 877 N N . SER A 1 107 ? -22.859 -7.602 -6.473 1 93.62 107 SER A N 1
ATOM 878 C CA . SER A 1 107 ? -22.078 -7.5 -7.703 1 93.62 107 SER A CA 1
ATOM 879 C C . SER A 1 107 ? -20.969 -8.539 -7.742 1 93.62 107 SER A C 1
ATOM 881 O O . SER A 1 107 ? -20.391 -8.875 -6.703 1 93.62 107 SER A O 1
ATOM 883 N N . ASP A 1 108 ? -20.672 -9 -8.883 1 96.19 108 ASP A N 1
ATOM 884 C CA . ASP A 1 108 ? -19.531 -9.898 -9.062 1 96.19 108 ASP A CA 1
ATOM 885 C C . ASP A 1 108 ? -18.297 -9.133 -9.508 1 96.19 108 ASP A C 1
ATOM 887 O O . ASP A 1 108 ? -17.25 -9.734 -9.773 1 96.19 108 ASP A O 1
ATOM 891 N N . GLU A 1 109 ? -18.438 -7.824 -9.625 1 97.25 109 GLU A N 1
ATOM 892 C CA . GLU A 1 109 ? -17.328 -6.996 -10.094 1 97.25 109 GLU A CA 1
ATOM 893 C C . GLU A 1 109 ? -16.328 -6.715 -8.969 1 97.25 109 GLU A C 1
ATOM 895 O O . GLU A 1 109 ? -16.734 -6.551 -7.809 1 97.25 109 GLU A O 1
ATOM 900 N N . ILE A 1 110 ? -15.086 -6.688 -9.305 1 98.25 110 ILE A N 1
ATOM 901 C CA . ILE A 1 110 ? -14.039 -6.359 -8.336 1 98.25 110 ILE A CA 1
ATOM 902 C C . ILE A 1 110 ? -13.109 -5.301 -8.922 1 98.25 110 ILE A C 1
ATOM 904 O O . ILE A 1 110 ? -12.82 -5.312 -10.117 1 98.25 110 ILE A O 1
ATOM 908 N N . GLU A 1 111 ? -12.688 -4.336 -8.156 1 98.75 111 GLU A N 1
ATOM 909 C CA . GLU A 1 111 ? -11.648 -3.34 -8.43 1 98.75 111 GLU A CA 1
ATOM 910 C C . GLU A 1 111 ? -10.438 -3.535 -7.523 1 98.75 111 GLU A C 1
ATOM 912 O O . GLU A 1 111 ? -10.578 -3.578 -6.301 1 98.75 111 GLU A O 1
ATOM 917 N N . VAL A 1 112 ? -9.32 -3.674 -8.109 1 98.88 112 VAL A N 1
ATOM 918 C CA . VAL A 1 112 ? -8.133 -3.941 -7.301 1 98.88 112 VAL A CA 1
ATOM 919 C C . VAL A 1 112 ? -7.043 -2.922 -7.629 1 98.88 112 VAL A C 1
ATOM 921 O O . VAL A 1 112 ? -6.75 -2.678 -8.805 1 98.88 112 VAL A O 1
ATOM 924 N N . LEU A 1 113 ? -6.527 -2.264 -6.641 1 98.94 113 LEU A N 1
ATOM 925 C CA . LEU A 1 113 ? -5.406 -1.334 -6.727 1 98.94 113 LEU A CA 1
ATOM 926 C C . LEU A 1 113 ? -4.141 -1.953 -6.145 1 98.94 113 LEU A C 1
ATOM 928 O O . LEU A 1 113 ? -4.105 -2.309 -4.965 1 98.94 113 LEU A O 1
ATOM 932 N N . ILE A 1 114 ? -3.127 -2.137 -6.945 1 98.94 114 ILE A N 1
ATOM 933 C CA . ILE A 1 114 ? -1.87 -2.705 -6.473 1 98.94 114 ILE A CA 1
ATOM 934 C C . ILE A 1 114 ? -0.715 -1.77 -6.824 1 98.94 114 ILE A C 1
ATOM 936 O O . ILE A 1 114 ? -0.663 -1.227 -7.934 1 98.94 114 ILE A O 1
ATOM 940 N N . THR A 1 115 ? 0.178 -1.502 -5.895 1 98.88 115 THR A N 1
ATOM 941 C CA . THR A 1 115 ? 1.395 -0.743 -6.16 1 98.88 115 THR A CA 1
ATOM 942 C C . THR A 1 115 ? 2.627 -1.518 -5.699 1 98.88 115 THR A C 1
ATOM 944 O O . THR A 1 115 ? 2.555 -2.297 -4.746 1 98.88 115 THR A O 1
ATOM 947 N N . GLU A 1 116 ? 3.725 -1.338 -6.371 1 98.75 116 GLU A N 1
ATOM 948 C CA . GLU A 1 116 ? 4.996 -1.998 -6.094 1 98.75 116 GLU A CA 1
ATOM 949 C C . GLU A 1 116 ? 6.129 -0.982 -5.957 1 98.75 116 GLU A C 1
ATOM 951 O O . GLU A 1 116 ? 6.09 0.084 -6.574 1 98.75 116 GLU A O 1
ATOM 956 N N . PRO A 1 117 ? 7.148 -1.344 -5.191 1 98.69 117 PRO A N 1
ATOM 957 C CA . PRO A 1 117 ? 8.219 -0.383 -4.926 1 98.69 117 PRO A CA 1
ATOM 958 C C . PRO A 1 117 ? 9.125 -0.157 -6.137 1 98.69 117 PRO A C 1
ATOM 960 O O . PRO A 1 117 ? 9.961 0.748 -6.125 1 98.69 117 PRO A O 1
ATOM 963 N N . THR A 1 118 ? 8.938 -0.899 -7.195 1 98.12 118 THR A N 1
ATOM 964 C CA . THR A 1 118 ? 9.734 -0.705 -8.398 1 98.12 118 THR A CA 1
ATOM 965 C C . THR A 1 118 ? 9.219 0.487 -9.203 1 98.12 118 THR A C 1
ATOM 967 O O . THR A 1 118 ? 9.797 0.845 -10.234 1 98.12 118 THR A O 1
ATOM 970 N N . GLY A 1 119 ? 8.117 1.08 -8.805 1 98.56 119 GLY A N 1
ATOM 971 C CA . GLY A 1 119 ? 7.602 2.277 -9.445 1 98.56 119 GLY A CA 1
ATOM 972 C C . GLY A 1 119 ? 6.387 2.01 -10.312 1 98.56 119 GLY A C 1
ATOM 973 O O . GLY A 1 119 ? 6.09 2.781 -11.227 1 98.56 119 GLY A O 1
ATOM 974 N N . VAL A 1 120 ? 5.668 0.904 -10.055 1 98.81 120 VAL A N 1
ATOM 975 C CA . VAL A 1 120 ? 4.543 0.527 -10.898 1 98.81 120 VAL A CA 1
ATOM 976 C C . VAL A 1 120 ? 3.254 0.531 -10.078 1 98.81 120 VAL A C 1
ATOM 978 O O . VAL A 1 120 ? 3.221 0.014 -8.961 1 98.81 120 VAL A O 1
ATOM 981 N N . MET A 1 121 ? 2.217 1.146 -10.578 1 98.88 121 MET A N 1
ATOM 982 C CA . MET A 1 121 ? 0.851 1.099 -10.07 1 98.88 121 MET A CA 1
ATOM 983 C C . MET A 1 121 ? -0.082 0.423 -11.07 1 98.88 121 MET A C 1
ATOM 985 O O . MET A 1 121 ? -0.091 0.772 -12.25 1 98.88 121 MET A O 1
ATOM 989 N N . GLU A 1 122 ? -0.841 -0.515 -10.586 1 98.88 122 GLU A N 1
ATOM 990 C CA . GLU A 1 122 ? -1.766 -1.254 -11.438 1 98.88 122 GLU A CA 1
ATOM 991 C C . GLU A 1 122 ? -3.193 -1.172 -10.906 1 98.88 122 GLU A C 1
ATOM 993 O O . GLU A 1 122 ? -3.453 -1.514 -9.758 1 98.88 122 GLU A O 1
ATOM 998 N N . LEU A 1 123 ? -4.07 -0.715 -11.734 1 98.94 123 LEU A N 1
ATOM 999 C CA . LEU A 1 123 ? -5.504 -0.785 -11.461 1 98.94 123 LEU A CA 1
ATOM 1000 C C . LEU A 1 123 ? -6.148 -1.929 -12.234 1 98.94 123 LEU A C 1
ATOM 1002 O O . LEU A 1 123 ? -6.109 -1.948 -13.469 1 98.94 123 LEU A O 1
ATOM 1006 N N . TYR A 1 124 ? -6.742 -2.834 -11.469 1 98.88 124 TYR A N 1
ATOM 1007 C CA . TYR A 1 124 ? -7.371 -4.004 -12.078 1 98.88 124 TYR A CA 1
ATOM 1008 C C . TYR A 1 124 ? -8.891 -3.902 -12 1 98.88 124 TYR A C 1
ATOM 1010 O O . TYR A 1 124 ? -9.438 -3.412 -11.016 1 98.88 124 TYR A O 1
ATOM 1018 N N . PHE A 1 125 ? -9.492 -4.41 -13.016 1 98.5 125 PHE A N 1
ATOM 1019 C CA . PHE A 1 125 ? -10.914 -4.715 -13.031 1 98.5 125 PHE A CA 1
ATOM 1020 C C . PHE A 1 125 ? -11.148 -6.188 -13.352 1 98.5 125 PHE A C 1
ATOM 1022 O O . PHE A 1 125 ? -10.43 -6.773 -14.164 1 98.5 125 PHE A O 1
ATOM 1029 N N . GLY A 1 126 ? -12.148 -6.754 -12.656 1 98.25 126 GLY A N 1
ATOM 1030 C CA . GLY A 1 126 ? -12.398 -8.164 -12.898 1 98.25 126 GLY A CA 1
ATOM 1031 C C . GLY A 1 126 ? -13.703 -8.656 -12.289 1 98.25 126 GLY A C 1
ATOM 1032 O O . GLY A 1 126 ? -14.633 -7.875 -12.094 1 98.25 126 GLY A O 1
ATOM 1033 N N . THR A 1 127 ? -13.734 -9.977 -12.148 1 98.5 127 THR A N 1
ATOM 1034 C CA . THR A 1 127 ? -14.969 -10.578 -11.648 1 98.5 127 THR A CA 1
ATOM 1035 C C . THR A 1 127 ? -14.648 -11.688 -10.648 1 98.5 127 THR A C 1
ATOM 1037 O O . THR A 1 127 ? -13.609 -12.336 -10.742 1 98.5 127 THR A O 1
ATOM 1040 N N . ILE A 1 128 ? -15.531 -11.805 -9.758 1 98.25 128 ILE A N 1
ATOM 1041 C CA . ILE A 1 128 ? -15.562 -12.914 -8.812 1 98.25 128 ILE A CA 1
ATOM 1042 C C . ILE A 1 128 ? -16.547 -13.977 -9.289 1 98.25 128 ILE A C 1
ATOM 1044 O O . ILE A 1 128 ? -17.719 -13.68 -9.516 1 98.25 128 ILE A O 1
ATOM 1048 N N . ASP A 1 129 ? -16.109 -15.117 -9.5 1 97.69 129 ASP A N 1
ATOM 1049 C CA . ASP A 1 129 ? -16.938 -16.266 -9.867 1 97.69 129 ASP A CA 1
ATOM 1050 C C . ASP A 1 129 ? -16.703 -17.438 -8.906 1 97.69 129 ASP A C 1
ATOM 1052 O O . ASP A 1 129 ? -15.859 -18.297 -9.156 1 97.69 129 ASP A O 1
ATOM 1056 N N . GLY A 1 130 ? -17.594 -17.484 -7.84 1 96.25 130 GLY A N 1
ATOM 1057 C CA . GLY A 1 130 ? -17.328 -18.453 -6.793 1 96.25 130 GLY A CA 1
ATOM 1058 C C . GLY A 1 130 ? -15.984 -18.266 -6.125 1 96.25 130 GLY A C 1
ATOM 1059 O O . GLY A 1 130 ? -15.711 -17.219 -5.551 1 96.25 130 GLY A O 1
ATOM 1060 N N . LEU A 1 131 ? -15.125 -19.297 -6.301 1 98.06 131 LEU A N 1
ATOM 1061 C CA . LEU A 1 131 ? -13.82 -19.281 -5.656 1 98.06 131 LEU A CA 1
ATOM 1062 C C . LEU A 1 131 ? -12.75 -18.734 -6.605 1 98.06 131 LEU A C 1
ATOM 1064 O O . LEU A 1 131 ? -11.562 -18.766 -6.289 1 98.06 131 LEU A O 1
ATOM 1068 N N . LYS A 1 132 ? -13.219 -18.266 -7.691 1 98.62 132 LYS A N 1
ATOM 1069 C CA . LYS A 1 132 ? -12.297 -17.766 -8.711 1 98.62 132 LYS A CA 1
ATOM 1070 C C . LYS A 1 132 ? -12.422 -16.266 -8.891 1 98.62 132 LYS A C 1
ATOM 1072 O O . LYS A 1 132 ? -13.531 -15.719 -8.883 1 98.62 132 LYS A O 1
ATOM 1077 N N . ILE A 1 133 ? -11.266 -15.602 -9.031 1 98.75 133 ILE A N 1
ATOM 1078 C CA . ILE A 1 133 ? -11.203 -14.188 -9.391 1 98.75 133 ILE A CA 1
ATOM 1079 C C . ILE A 1 133 ? -10.336 -14 -10.633 1 98.75 133 ILE A C 1
ATOM 1081 O O . ILE A 1 133 ? -9.195 -14.484 -10.672 1 98.75 133 ILE A O 1
ATOM 1085 N N . GLU A 1 134 ? -10.836 -13.383 -11.57 1 98.88 134 GLU A N 1
ATOM 1086 C CA . GLU A 1 134 ? -10.094 -13.062 -12.789 1 98.88 134 GLU A CA 1
ATOM 1087 C C . GLU A 1 134 ? -10.117 -11.57 -13.07 1 98.88 134 GLU A C 1
ATOM 1089 O O . GLU A 1 134 ? -11.172 -10.938 -13.023 1 98.88 134 GLU A O 1
ATOM 1094 N N . MET A 1 135 ? -8.914 -11 -13.328 1 98.81 135 MET A N 1
ATOM 1095 C CA . MET A 1 135 ? -8.859 -9.555 -13.539 1 98.81 135 MET A CA 1
ATOM 1096 C C . MET A 1 135 ? -7.762 -9.188 -14.523 1 98.81 135 MET A C 1
ATOM 1098 O O . MET A 1 135 ? -6.844 -9.969 -14.766 1 98.81 135 MET A O 1
ATOM 1102 N N . ALA A 1 136 ? -7.875 -8.062 -15.078 1 98.88 136 ALA A N 1
ATOM 1103 C CA . ALA A 1 136 ? -6.883 -7.48 -15.977 1 98.88 136 ALA A CA 1
ATOM 1104 C C . ALA A 1 136 ? -6.707 -5.988 -15.703 1 98.88 136 ALA A C 1
ATOM 1106 O O . ALA A 1 136 ? -7.621 -5.332 -15.195 1 98.88 136 ALA A O 1
ATOM 1107 N N . THR A 1 137 ? -5.555 -5.5 -16.047 1 98.81 137 THR A N 1
ATOM 1108 C CA . THR A 1 137 ? -5.301 -4.086 -15.797 1 98.81 137 THR A CA 1
ATOM 1109 C C . THR A 1 137 ? -6.184 -3.213 -16.688 1 98.81 137 THR A C 1
ATOM 1111 O O . THR A 1 137 ? -6.293 -3.457 -17.891 1 98.81 137 THR A O 1
ATOM 1114 N N . ASP A 1 138 ? -6.836 -2.361 -16.062 1 98.12 138 ASP A N 1
ATOM 1115 C CA . ASP A 1 138 ? -7.523 -1.278 -16.75 1 98.12 138 ASP A CA 1
ATOM 1116 C C . ASP A 1 138 ? -6.582 -0.102 -17 1 98.12 138 ASP A C 1
ATOM 1118 O O . ASP A 1 138 ? -6.738 0.623 -17.984 1 98.12 138 ASP A O 1
ATOM 1122 N N . ALA A 1 139 ? -5.637 0.096 -16.094 1 98.44 139 ALA A N 1
ATOM 1123 C CA . ALA A 1 139 ? -4.621 1.141 -16.203 1 98.44 139 ALA A CA 1
ATOM 1124 C C . ALA A 1 139 ? -3.322 0.708 -15.523 1 98.44 139 ALA A C 1
ATOM 1126 O O . ALA A 1 139 ? -3.346 0.01 -14.508 1 98.44 139 ALA A O 1
ATOM 1127 N N . VAL A 1 140 ? -2.26 1.101 -16.125 1 98.62 140 VAL A N 1
ATOM 1128 C CA . VAL A 1 140 ? -0.931 0.979 -15.531 1 98.62 140 VAL A CA 1
ATOM 1129 C C . VAL A 1 140 ? -0.235 2.338 -15.539 1 98.62 140 VAL A C 1
ATOM 1131 O O . VAL A 1 140 ? -0.188 3.012 -16.578 1 98.62 140 VAL A O 1
ATOM 1134 N N . VAL A 1 141 ? 0.229 2.771 -14.352 1 98.56 141 VAL A N 1
ATOM 1135 C CA . VAL A 1 141 ? 1.02 3.99 -14.219 1 98.56 141 VAL A CA 1
ATOM 1136 C C . VAL A 1 141 ? 2.406 3.648 -13.68 1 98.56 141 VAL A C 1
ATOM 1138 O O . VAL A 1 141 ? 2.539 2.828 -12.766 1 98.56 141 VAL A O 1
A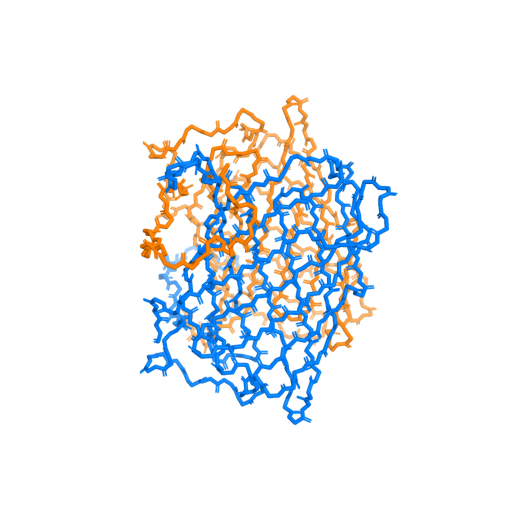TOM 1141 N N . ARG A 1 142 ? 3.385 4.281 -14.227 1 98.06 142 ARG A N 1
ATOM 1142 C CA . ARG A 1 142 ? 4.75 3.998 -13.805 1 98.06 142 ARG A CA 1
ATOM 1143 C C . ARG A 1 142 ? 5.539 5.289 -13.602 1 98.06 142 ARG A C 1
ATOM 1145 O O . ARG A 1 142 ? 5.258 6.301 -14.25 1 98.06 142 ARG A O 1
ATOM 1152 N N . THR A 1 143 ? 6.496 5.199 -12.719 1 97.62 143 THR A N 1
ATOM 1153 C CA . THR A 1 143 ? 7.434 6.309 -12.57 1 97.62 143 THR A CA 1
ATOM 1154 C C . THR A 1 143 ? 8.406 6.344 -13.75 1 97.62 143 THR A C 1
ATOM 1156 O O . THR A 1 143 ? 8.578 5.348 -14.453 1 97.62 143 THR A O 1
ATOM 1159 N N . PRO A 1 144 ? 9.07 7.469 -13.93 1 92.88 144 PRO A N 1
ATOM 1160 C CA . PRO A 1 144 ? 10.062 7.574 -15.008 1 92.88 144 PRO A CA 1
ATOM 1161 C C . PRO A 1 144 ? 11.188 6.559 -14.867 1 92.88 144 PRO A C 1
ATOM 1163 O O . PRO A 1 144 ? 11.773 6.141 -15.867 1 92.88 144 PRO A O 1
ATOM 1166 N N . THR A 1 145 ? 11.477 6.141 -13.625 1 95.19 145 THR A N 1
ATOM 1167 C CA . THR A 1 145 ? 12.633 5.27 -13.43 1 95.19 145 THR A CA 1
ATOM 1168 C C . THR A 1 145 ? 12.211 3.805 -13.414 1 95.19 145 THR A C 1
ATOM 1170 O O . THR A 1 145 ? 13.047 2.91 -13.289 1 95.19 145 THR A O 1
ATOM 1173 N N . ALA A 1 146 ? 10.938 3.541 -13.484 1 97.19 146 ALA A N 1
ATOM 1174 C CA . ALA A 1 146 ? 10.445 2.166 -13.477 1 97.19 146 ALA A CA 1
ATOM 1175 C C . ALA A 1 146 ? 10.688 1.489 -14.828 1 97.19 146 ALA A C 1
ATOM 1177 O O . ALA A 1 146 ? 10.711 2.152 -15.867 1 97.19 146 ALA A O 1
ATOM 1178 N N . LYS A 1 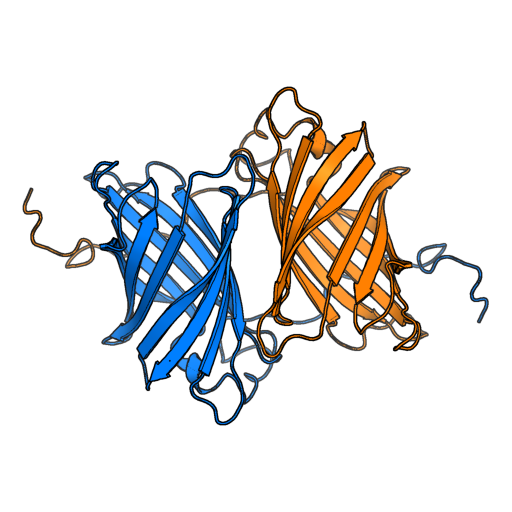147 ? 10.898 0.191 -14.812 1 96.38 147 LYS A N 1
ATOM 1179 C CA . LYS A 1 147 ? 10.922 -0.589 -16.047 1 96.38 147 LYS A CA 1
ATOM 1180 C C . LYS A 1 147 ? 9.578 -0.531 -16.766 1 96.38 147 LYS A C 1
ATOM 1182 O O . LYS A 1 147 ? 8.531 -0.389 -16.125 1 96.38 147 LYS A O 1
ATOM 1187 N N . PRO A 1 148 ? 9.633 -0.691 -18.047 1 97.31 148 PRO A N 1
ATOM 1188 C CA . PRO A 1 148 ? 8.375 -0.624 -18.797 1 97.31 148 PRO A CA 1
ATOM 1189 C C . PRO A 1 148 ? 7.445 -1.798 -18.5 1 97.31 148 PRO A C 1
ATOM 1191 O O . PRO A 1 148 ? 7.848 -2.957 -18.641 1 97.31 148 PRO A O 1
ATOM 1194 N N . VAL A 1 149 ? 6.309 -1.561 -18.078 1 98.25 149 VAL A N 1
ATOM 1195 C CA . VAL A 1 149 ? 5.215 -2.5 -17.859 1 98.25 149 VAL A CA 1
ATOM 1196 C C . VAL A 1 149 ? 3.953 -1.995 -18.562 1 98.25 149 VAL A C 1
ATOM 1198 O O . VAL A 1 149 ? 3.533 -0.856 -18.344 1 98.25 149 VAL A O 1
ATOM 1201 N N . ALA A 1 150 ? 3.35 -2.822 -19.375 1 98.12 150 ALA A N 1
ATOM 1202 C CA . ALA A 1 150 ? 2.217 -2.377 -20.172 1 98.12 150 ALA A CA 1
ATOM 1203 C C . ALA A 1 150 ? 0.899 -2.889 -19.609 1 98.12 150 ALA A C 1
ATOM 1205 O O . ALA A 1 150 ? -0.138 -2.234 -19.734 1 98.12 150 ALA A O 1
ATOM 1206 N N . GLY A 1 151 ? 0.92 -4.039 -19.094 1 98.62 151 GLY A N 1
ATOM 1207 C CA . GLY A 1 151 ? -0.309 -4.602 -18.562 1 98.62 151 GLY A CA 1
ATOM 1208 C C . GLY A 1 151 ? -0.124 -5.984 -17.969 1 98.62 151 GLY A C 1
ATOM 1209 O O . GLY A 1 151 ? 0.932 -6.602 -18.141 1 98.62 151 GLY A O 1
ATOM 1210 N N . ALA A 1 152 ? -1.162 -6.398 -17.25 1 98.88 152 ALA A N 1
ATOM 1211 C CA . ALA A 1 152 ? -1.144 -7.715 -16.609 1 98.88 152 ALA A CA 1
ATOM 1212 C C . ALA A 1 152 ? -2.543 -8.32 -16.562 1 98.88 152 ALA A C 1
ATOM 1214 O O . ALA A 1 152 ? -3.541 -7.602 -16.656 1 98.88 152 ALA A O 1
ATOM 1215 N N . HIS A 1 153 ? -2.564 -9.57 -16.547 1 98.94 153 HIS A N 1
ATOM 1216 C CA . HIS A 1 153 ? -3.746 -10.398 -16.312 1 98.94 153 HIS A CA 1
ATOM 1217 C C . HIS A 1 153 ? -3.523 -11.375 -15.164 1 98.94 153 HIS A C 1
ATOM 1219 O O . HIS A 1 153 ? -2.484 -12.031 -15.102 1 98.94 153 HIS A O 1
ATOM 1225 N N . ARG A 1 154 ? -4.484 -11.391 -14.211 1 98.94 154 ARG A N 1
ATOM 1226 C CA . ARG A 1 154 ? -4.32 -12.242 -13.039 1 98.94 154 ARG A CA 1
ATOM 1227 C C . ARG A 1 154 ? -5.535 -13.148 -12.852 1 98.94 154 ARG A C 1
ATOM 1229 O O . ARG A 1 154 ? -6.676 -12.688 -12.961 1 98.94 154 ARG A O 1
ATOM 1236 N N . LEU A 1 155 ? -5.25 -14.375 -12.625 1 98.94 155 LEU A N 1
ATOM 1237 C CA . LEU A 1 155 ? -6.254 -15.367 -12.25 1 98.94 155 LEU A CA 1
ATOM 1238 C C . LEU A 1 155 ? -5.93 -15.977 -10.891 1 98.94 155 LEU A C 1
ATOM 1240 O O . LEU A 1 155 ? -4.859 -16.562 -10.711 1 98.94 155 LEU A O 1
ATOM 1244 N N . TYR A 1 156 ? -6.871 -15.836 -9.961 1 98.88 156 TYR A N 1
ATOM 1245 C CA . TYR A 1 156 ? -6.773 -16.422 -8.633 1 98.88 156 TYR A CA 1
ATOM 1246 C C . TYR A 1 156 ? -7.848 -17.484 -8.422 1 98.88 156 TYR A C 1
ATOM 1248 O O . TYR A 1 156 ? -8.938 -17.391 -8.992 1 98.88 156 TYR A O 1
ATOM 1256 N N . GLY A 1 157 ? -7.539 -18.375 -7.562 1 98.69 157 GLY A N 1
ATOM 1257 C CA . GLY A 1 157 ? -8.531 -19.359 -7.168 1 98.69 157 GLY A CA 1
ATOM 1258 C C . GLY A 1 157 ? -8.211 -20.047 -5.852 1 98.69 157 GLY A C 1
ATOM 1259 O O . GLY A 1 157 ? -7.035 -20.188 -5.488 1 98.69 157 GLY A O 1
ATOM 1260 N N . ILE A 1 158 ? -9.234 -20.422 -5.137 1 98.56 158 ILE A N 1
ATOM 1261 C CA . ILE A 1 158 ? -9.062 -21.328 -4.012 1 98.56 158 ILE A CA 1
ATOM 1262 C C . ILE A 1 158 ? -9.281 -22.766 -4.473 1 98.56 158 ILE A C 1
ATOM 1264 O O . ILE A 1 158 ? -10.383 -23.141 -4.887 1 98.56 158 ILE A O 1
ATOM 1268 N N . VAL A 1 159 ? -8.227 -23.531 -4.477 1 96.06 159 VAL A N 1
ATOM 1269 C CA . VAL A 1 159 ? -8.219 -24.906 -4.945 1 96.06 159 VAL A CA 1
ATOM 1270 C C . VAL A 1 159 ? -7.809 -25.844 -3.807 1 96.06 159 VAL A C 1
ATOM 1272 O O . VAL A 1 159 ? -6.66 -25.812 -3.355 1 96.06 159 VAL A O 1
ATOM 1275 N N . GLU A 1 160 ? -8.773 -26.672 -3.369 1 94.62 160 GLU A N 1
ATOM 1276 C CA . GLU A 1 160 ? -8.523 -27.578 -2.254 1 94.62 160 GLU A CA 1
ATOM 1277 C C . GLU A 1 160 ? -8 -26.828 -1.034 1 94.62 160 GLU A C 1
ATOM 1279 O O . GLU A 1 160 ? -7.031 -27.25 -0.406 1 94.62 160 GLU A O 1
ATOM 1284 N N . GLY A 1 161 ? -8.5 -25.656 -0.845 1 95.88 161 GLY A N 1
ATOM 1285 C CA . GLY A 1 161 ? -8.211 -24.859 0.346 1 95.88 161 GLY A CA 1
ATOM 1286 C C . GLY A 1 161 ? -6.984 -23.984 0.195 1 95.88 161 GLY A C 1
ATOM 1287 O O . GLY A 1 161 ? -6.695 -23.156 1.064 1 95.88 161 GLY A O 1
ATOM 1288 N N . ALA A 1 162 ? -6.258 -24.172 -0.904 1 97.75 162 ALA A N 1
ATOM 1289 C CA . ALA A 1 162 ? -5.051 -23.391 -1.146 1 97.75 162 ALA A CA 1
ATOM 1290 C C . ALA A 1 162 ? -5.324 -22.25 -2.127 1 97.75 162 ALA A C 1
ATOM 1292 O O . ALA A 1 162 ? -6.145 -22.391 -3.039 1 97.75 162 ALA A O 1
ATOM 1293 N N . LEU A 1 163 ? -4.652 -21.141 -1.919 1 98.62 163 LEU A N 1
ATOM 1294 C CA . LEU A 1 163 ? -4.68 -20.031 -2.867 1 98.62 163 LEU A CA 1
ATOM 1295 C C . LEU A 1 163 ? -3.723 -20.281 -4.027 1 98.62 163 LEU A C 1
ATOM 1297 O O . LEU A 1 163 ? -2.514 -20.422 -3.82 1 98.62 163 LEU A O 1
ATOM 1301 N N . ALA A 1 164 ? -4.23 -20.359 -5.16 1 98.5 164 ALA A N 1
ATOM 1302 C CA . ALA A 1 164 ? -3.404 -20.5 -6.359 1 98.5 164 ALA A CA 1
ATOM 1303 C C . ALA A 1 164 ? -3.631 -19.328 -7.316 1 98.5 164 ALA A C 1
ATOM 1305 O O . ALA A 1 164 ? -4.727 -18.766 -7.371 1 98.5 164 ALA A O 1
ATOM 1306 N N . TYR A 1 165 ? -2.568 -19 -8.07 1 98.75 165 TYR A N 1
ATOM 1307 C CA . TYR A 1 165 ? -2.771 -17.953 -9.07 1 98.75 165 TYR A CA 1
ATOM 1308 C C . TYR A 1 165 ? -1.833 -18.141 -10.258 1 98.75 165 TYR A C 1
ATOM 1310 O O . TYR A 1 165 ? -0.832 -18.844 -10.156 1 98.75 165 TYR A O 1
ATOM 1318 N N . VAL A 1 166 ? -2.176 -17.562 -11.328 1 98.69 166 VAL A N 1
ATOM 1319 C CA . VAL A 1 166 ? -1.335 -17.328 -12.5 1 98.69 166 VAL A CA 1
ATOM 1320 C C . VAL A 1 166 ? -1.377 -15.852 -12.883 1 98.69 166 VAL A C 1
ATOM 1322 O O . VAL A 1 166 ? -2.447 -15.242 -12.891 1 98.69 166 VAL A O 1
ATOM 1325 N N . ILE A 1 167 ? -0.228 -15.352 -13.188 1 98.88 167 ILE A N 1
ATOM 1326 C CA . ILE A 1 167 ? -0.117 -13.969 -13.625 1 98.88 167 ILE A CA 1
ATOM 1327 C C . ILE A 1 167 ? 0.558 -13.906 -14.992 1 98.88 167 ILE A C 1
ATOM 1329 O O . ILE A 1 167 ? 1.64 -14.469 -15.188 1 98.88 167 ILE A O 1
ATOM 1333 N N . GLU A 1 168 ? -0.098 -13.32 -15.914 1 98.88 168 GLU A N 1
ATOM 1334 C CA . GLU A 1 168 ? 0.487 -12.938 -17.203 1 98.88 168 GLU A CA 1
ATOM 1335 C C . GLU A 1 168 ? 0.908 -11.469 -17.203 1 98.88 168 GLU A C 1
ATOM 1337 O O . GLU A 1 168 ? 0.271 -10.633 -16.547 1 98.88 168 GLU A O 1
ATOM 1342 N N . LEU A 1 169 ? 1.949 -11.195 -17.922 1 98.75 169 LEU A N 1
ATOM 1343 C CA . LEU A 1 169 ? 2.549 -9.867 -17.891 1 98.75 169 LEU A CA 1
ATOM 1344 C C . LEU A 1 169 ? 2.936 -9.406 -19.297 1 98.75 169 LEU A C 1
ATOM 1346 O O . LEU A 1 169 ? 3.414 -10.211 -20.109 1 98.75 169 LEU A O 1
ATOM 1350 N N . ALA A 1 170 ? 2.654 -8.25 -19.672 1 98.81 170 ALA A N 1
ATOM 1351 C CA . ALA A 1 170 ? 3.211 -7.531 -20.812 1 98.81 170 ALA A CA 1
ATOM 1352 C C . ALA A 1 170 ? 4.191 -6.457 -20.359 1 98.81 170 ALA A C 1
ATOM 1354 O O . ALA A 1 170 ? 3.787 -5.434 -19.812 1 98.81 170 ALA A O 1
ATOM 1355 N N . ALA A 1 171 ? 5.43 -6.691 -20.562 1 98.38 171 ALA A N 1
ATOM 1356 C CA . ALA A 1 171 ? 6.484 -5.797 -20.094 1 98.38 171 ALA A CA 1
ATOM 1357 C C . ALA A 1 171 ? 7.738 -5.934 -20.953 1 98.38 171 ALA A C 1
ATOM 1359 O O . ALA A 1 171 ? 7.891 -6.914 -21.688 1 98.38 171 ALA A O 1
ATOM 1360 N N . MET A 1 172 ? 8.562 -4.91 -20.922 1 97.81 172 MET A N 1
ATOM 1361 C CA . MET A 1 172 ? 9.867 -4.918 -21.578 1 97.81 172 MET A CA 1
ATOM 1362 C C . MET A 1 172 ? 9.734 -5.23 -23.062 1 97.81 172 MET A C 1
ATOM 1364 O O . MET A 1 172 ? 10.516 -6.012 -23.609 1 97.81 172 MET A O 1
ATOM 1368 N N . GLY A 1 173 ? 8.711 -4.746 -23.594 1 97.19 173 GLY A N 1
ATOM 1369 C CA . GLY A 1 173 ? 8.508 -4.887 -25.031 1 97.19 173 GLY A CA 1
ATOM 1370 C C . GLY A 1 173 ? 7.902 -6.223 -25.406 1 97.19 173 GLY A C 1
ATOM 1371 O O . GLY A 1 173 ? 7.715 -6.5 -26.594 1 97.19 173 GLY A O 1
ATOM 1372 N N . GLN A 1 174 ? 7.633 -7.098 -24.453 1 98.12 174 GLN A N 1
ATOM 1373 C CA . GLN A 1 174 ? 7.047 -8.406 -24.734 1 98.12 174 GLN A CA 1
ATOM 1374 C C . GLN A 1 174 ? 5.527 -8.359 -24.625 1 98.12 174 GLN A C 1
ATOM 1376 O O . GLN A 1 174 ? 4.977 -7.629 -23.797 1 98.12 174 GLN A O 1
ATOM 1381 N N . PRO A 1 175 ? 4.816 -9.125 -25.484 1 98.06 175 PRO A N 1
ATOM 1382 C CA . PRO A 1 175 ? 3.361 -9.203 -25.359 1 98.06 175 PRO A CA 1
ATOM 1383 C C . PRO A 1 175 ? 2.914 -9.898 -24.078 1 98.06 175 PRO A C 1
ATOM 1385 O O . PRO A 1 175 ? 3.734 -10.492 -23.375 1 98.06 175 PRO A O 1
ATOM 1388 N N . LEU A 1 176 ? 1.691 -9.758 -23.812 1 98.62 176 LEU A N 1
ATOM 1389 C CA . LEU A 1 176 ? 1.108 -10.414 -22.656 1 98.62 176 LEU A CA 1
ATOM 1390 C C . LEU A 1 176 ? 1.353 -11.922 -22.703 1 98.62 176 LEU A C 1
ATOM 1392 O O . LEU A 1 176 ? 0.953 -12.594 -23.656 1 98.62 176 LEU A O 1
ATOM 1396 N N . GLN A 1 177 ? 2.035 -12.477 -21.609 1 98.62 177 GLN A N 1
ATOM 1397 C CA . GLN A 1 177 ? 2.357 -13.898 -21.547 1 98.62 177 GLN A CA 1
ATOM 1398 C C . GLN A 1 177 ? 2.643 -14.328 -20.109 1 98.62 177 GLN A C 1
ATOM 1400 O O . GLN A 1 177 ? 2.793 -13.484 -19.219 1 98.62 177 GLN A O 1
ATOM 1405 N N . SER A 1 178 ? 2.717 -15.602 -19.984 1 98 178 SER A N 1
ATOM 1406 C CA . SER A 1 178 ? 2.869 -16.172 -18.641 1 98 178 SER A CA 1
ATOM 1407 C C . SER A 1 178 ? 4.102 -15.609 -17.953 1 98 178 SER A C 1
ATOM 1409 O O . SER A 1 178 ? 5.164 -15.469 -18.562 1 98 178 SER A O 1
ATOM 1411 N N . HIS A 1 179 ? 4.016 -15.312 -16.625 1 98.5 179 HIS A N 1
ATOM 1412 C CA . HIS A 1 179 ? 5.129 -14.727 -15.891 1 98.5 179 HIS A CA 1
ATOM 1413 C C . HIS A 1 179 ? 5.281 -15.375 -14.516 1 98.5 179 HIS A C 1
ATOM 1415 O O . HIS A 1 179 ? 6.387 -15.766 -14.133 1 98.5 179 HIS A O 1
ATOM 1421 N N . LEU A 1 180 ? 4.172 -15.531 -13.773 1 98.56 180 LEU A N 1
ATOM 1422 C CA . LEU A 1 180 ? 4.238 -16.078 -12.422 1 98.56 180 LEU A CA 1
ATOM 1423 C C . LEU A 1 180 ? 3.115 -17.094 -12.195 1 98.56 180 LEU A C 1
ATOM 1425 O O . LEU A 1 180 ? 2 -16.906 -12.688 1 98.56 180 LEU A O 1
ATOM 1429 N N . SER A 1 181 ? 3.371 -18.047 -11.414 1 98.19 181 SER A N 1
ATOM 1430 C CA . SER A 1 181 ? 2.379 -18.953 -10.852 1 98.19 181 SER A CA 1
ATOM 1431 C C . SER A 1 181 ? 2.768 -19.391 -9.445 1 98.19 181 SER A C 1
ATOM 1433 O O . SER A 1 181 ? 3.953 -19.547 -9.141 1 98.19 181 SER A O 1
ATOM 1435 N N . ALA A 1 182 ? 1.775 -19.594 -8.625 1 98.25 182 ALA A N 1
ATOM 1436 C CA . ALA A 1 182 ? 2.08 -19.969 -7.25 1 98.25 182 ALA A CA 1
ATOM 1437 C C . ALA A 1 182 ? 0.915 -20.734 -6.617 1 98.25 182 ALA A C 1
ATOM 1439 O O . ALA A 1 182 ? -0.21 -20.672 -7.121 1 98.25 182 ALA A O 1
ATOM 1440 N N . ARG A 1 183 ? 1.222 -21.438 -5.629 1 98.19 183 ARG A N 1
ATOM 1441 C CA . ARG A 1 183 ? 0.274 -22.062 -4.719 1 98.19 183 ARG A CA 1
ATOM 1442 C C . ARG A 1 183 ? 0.643 -21.781 -3.264 1 98.19 183 ARG A C 1
ATOM 1444 O O . ARG A 1 183 ? 1.771 -22.047 -2.844 1 98.19 183 ARG A O 1
ATOM 1451 N N . LEU A 1 184 ? -0.283 -21.266 -2.537 1 98.5 184 LEU A N 1
ATOM 1452 C CA . LEU A 1 184 ? -0.05 -20.844 -1.158 1 98.5 184 LEU A CA 1
ATOM 1453 C C . LEU A 1 184 ? -1.056 -21.5 -0.216 1 98.5 184 LEU A C 1
ATOM 1455 O O . LEU A 1 184 ? -2.25 -21.547 -0.517 1 98.5 184 LEU A O 1
ATOM 1459 N N . GLU A 1 185 ? -0.576 -21.938 0.87 1 97.94 185 GLU A N 1
ATOM 1460 C CA . GLU A 1 185 ? -1.437 -22.516 1.9 1 97.94 185 GLU A CA 1
ATOM 1461 C C . GLU A 1 185 ? -1.859 -21.469 2.916 1 97.94 185 GLU A C 1
ATOM 1463 O O . GLU A 1 185 ? -1.103 -20.531 3.205 1 97.94 185 GLU A O 1
ATOM 1468 N N . ARG A 1 186 ? -3.039 -21.688 3.422 1 97.56 186 ARG A N 1
ATOM 1469 C CA . ARG A 1 186 ? -3.484 -20.812 4.508 1 97.56 186 ARG A CA 1
ATOM 1470 C C . ARG A 1 186 ? -2.703 -21.094 5.785 1 97.56 186 ARG A C 1
ATOM 1472 O O . ARG A 1 186 ? -2.748 -22.219 6.316 1 97.56 186 ARG A O 1
ATOM 1479 N N . VAL A 1 187 ? -2.035 -20.141 6.297 1 98.06 187 VAL A N 1
ATOM 1480 C CA . VAL A 1 187 ? -1.222 -20.359 7.488 1 98.06 187 VAL A CA 1
ATOM 1481 C C . VAL A 1 187 ? -1.758 -19.516 8.641 1 98.06 187 VAL A C 1
ATOM 1483 O O . VAL A 1 187 ? -1.239 -19.578 9.758 1 98.06 187 VAL A O 1
ATOM 1486 N N . GLY A 1 188 ? -2.701 -18.688 8.43 1 96.88 188 GLY A N 1
ATOM 1487 C CA . GLY A 1 188 ? -3.375 -17.875 9.43 1 96.88 188 GLY A CA 1
ATOM 1488 C C . GLY A 1 188 ? -4.762 -17.438 9 1 96.88 188 GLY A C 1
ATOM 1489 O O . GLY A 1 188 ? -4.996 -17.156 7.824 1 96.88 188 GLY A O 1
ATOM 1490 N N . GLY A 1 189 ? -5.688 -17.125 10.039 1 93.06 189 GLY A N 1
ATOM 1491 C CA . GLY A 1 189 ? -7.066 -16.75 9.766 1 93.06 189 GLY A CA 1
ATOM 1492 C C . GLY A 1 189 ? -8.023 -17.922 9.758 1 93.06 189 GLY A C 1
ATOM 1493 O O . GLY A 1 189 ? -7.586 -19.078 9.695 1 93.06 189 GLY A O 1
ATOM 1494 N N . MET B 1 1 ? 17.484 -30.938 -13.234 1 31.08 1 MET B N 1
ATOM 1495 C CA . MET B 1 1 ? 16.406 -31.391 -12.352 1 31.08 1 MET B CA 1
ATOM 1496 C C . MET B 1 1 ? 15.047 -31.172 -12.984 1 31.08 1 MET B C 1
ATOM 1498 O O . MET B 1 1 ? 14.852 -30.219 -13.75 1 31.08 1 MET B O 1
ATOM 1502 N N . SER B 1 2 ? 14.07 -32.062 -13.031 1 34.34 2 SER B N 1
ATOM 1503 C CA . SER B 1 2 ? 12.828 -32.188 -13.781 1 34.34 2 SER B CA 1
ATOM 1504 C C . SER B 1 2 ? 11.961 -30.938 -13.625 1 34.34 2 SER B C 1
ATOM 1506 O O . SER B 1 2 ? 11.594 -30.562 -12.516 1 34.34 2 SER B O 1
ATOM 1508 N N . ILE B 1 3 ? 11.945 -29.891 -14.508 1 46.72 3 ILE B N 1
ATOM 1509 C CA . ILE B 1 3 ? 11.148 -28.734 -14.93 1 46.72 3 ILE B CA 1
ATOM 1510 C C . ILE B 1 3 ? 9.664 -29.031 -14.719 1 46.72 3 ILE B C 1
ATOM 1512 O O . ILE B 1 3 ? 8.828 -28.125 -14.812 1 46.72 3 ILE B O 1
ATOM 1516 N N . ASP B 1 4 ? 9.234 -30.406 -14.539 1 56.69 4 ASP B N 1
ATOM 1517 C CA . ASP B 1 4 ? 7.859 -30.812 -14.781 1 56.69 4 ASP B CA 1
ATOM 1518 C C . ASP B 1 4 ? 6.988 -30.609 -13.547 1 56.69 4 ASP B C 1
ATOM 1520 O O . ASP B 1 4 ? 5.766 -30.5 -13.648 1 56.69 4 ASP B O 1
ATOM 1524 N N . ARG B 1 5 ? 7.633 -30.641 -12.297 1 67.56 5 ARG B N 1
ATOM 1525 C CA . ARG B 1 5 ? 6.738 -30.594 -11.148 1 67.56 5 ARG B CA 1
ATOM 1526 C C . ARG B 1 5 ? 6.609 -29.172 -10.609 1 67.56 5 ARG B C 1
ATOM 1528 O O . ARG B 1 5 ? 7.602 -28.453 -10.5 1 67.56 5 ARG B O 1
ATOM 1535 N N . PRO B 1 6 ? 5.344 -28.906 -10.391 1 80.88 6 PRO B N 1
ATOM 1536 C CA . PRO B 1 6 ? 5.199 -27.594 -9.758 1 80.88 6 PRO B CA 1
ATOM 1537 C C . PRO B 1 6 ? 6.027 -27.469 -8.484 1 80.88 6 PRO B C 1
ATOM 1539 O O . PRO B 1 6 ? 6.207 -28.438 -7.754 1 80.88 6 PRO B O 1
ATOM 1542 N N . PRO B 1 7 ? 6.66 -26.375 -8.328 1 82.06 7 PRO B N 1
ATOM 1543 C CA . PRO B 1 7 ? 7.59 -26.172 -7.215 1 82.06 7 PRO B CA 1
ATOM 1544 C C . PRO B 1 7 ? 6.938 -26.422 -5.852 1 82.06 7 PRO B C 1
ATOM 1546 O O . PRO B 1 7 ? 7.633 -26.484 -4.836 1 82.06 7 PRO B O 1
ATOM 1549 N N . TRP B 1 8 ? 5.621 -26.562 -5.715 1 82.06 8 TRP B N 1
ATOM 1550 C CA . TRP B 1 8 ? 4.949 -26.734 -4.434 1 82.06 8 TRP B CA 1
ATOM 1551 C C . TRP B 1 8 ? 4.676 -28.203 -4.16 1 82.06 8 TRP B C 1
ATOM 1553 O O . TRP B 1 8 ? 4.328 -28.578 -3.037 1 82.06 8 TRP B O 1
ATOM 1563 N N . GLU B 1 9 ? 4.832 -28.969 -5.062 1 78.31 9 GLU B N 1
ATOM 1564 C CA . GLU B 1 9 ? 4.438 -30.375 -4.902 1 78.31 9 GLU B CA 1
ATOM 1565 C C . GLU B 1 9 ? 5.473 -31.141 -4.086 1 78.31 9 GLU B C 1
ATOM 1567 O O . GLU B 1 9 ? 6.645 -31.203 -4.461 1 78.31 9 GLU B O 1
ATOM 1572 N N . GLY B 1 10 ? 4.992 -31.672 -3.004 1 74.06 10 GLY B N 1
ATOM 1573 C CA . GLY B 1 10 ? 5.797 -32.594 -2.232 1 74.06 10 GLY B CA 1
ATOM 1574 C C . GLY B 1 10 ? 6.875 -31.922 -1.412 1 74.06 10 GLY B C 1
ATOM 1575 O O . GLY B 1 10 ? 7.801 -32.594 -0.93 1 74.06 10 GLY B O 1
ATOM 1576 N N . VAL B 1 11 ? 6.789 -30.641 -1.403 1 77.19 11 VAL B N 1
ATOM 1577 C CA . VAL B 1 11 ? 7.852 -29.938 -0.692 1 77.19 11 VAL B CA 1
ATOM 1578 C C . VAL B 1 11 ? 7.336 -29.453 0.661 1 77.19 11 VAL B C 1
ATOM 1580 O O . VAL B 1 11 ? 6.129 -29.281 0.849 1 77.19 11 VAL B O 1
ATOM 1583 N N . ALA B 1 12 ? 8.266 -29.312 1.595 1 83.5 12 ALA B N 1
ATOM 1584 C CA . ALA B 1 12 ? 7.945 -28.859 2.945 1 83.5 12 ALA B CA 1
ATOM 1585 C C . ALA B 1 12 ? 7.344 -27.453 2.926 1 83.5 12 ALA B C 1
ATOM 1587 O O . ALA B 1 12 ? 7.602 -26.672 2.006 1 83.5 12 ALA B O 1
ATOM 1588 N N . PRO B 1 13 ? 6.559 -27.188 3.982 1 88.88 13 PRO B N 1
ATOM 1589 C CA . PRO B 1 13 ? 6.004 -25.828 4.102 1 88.88 13 PRO B CA 1
ATOM 1590 C C . PRO B 1 13 ? 7.086 -24.75 4.148 1 88.88 13 PRO B C 1
ATOM 1592 O O . PRO B 1 13 ? 8.195 -25.016 4.621 1 88.88 13 PRO B O 1
ATOM 1595 N N . VAL B 1 14 ? 6.762 -23.656 3.611 1 93.69 14 VAL B N 1
ATOM 1596 C CA . VAL B 1 14 ? 7.672 -22.5 3.592 1 93.69 14 VAL B CA 1
ATOM 1597 C C . VAL B 1 14 ? 7.652 -21.812 4.949 1 93.69 14 VAL B C 1
ATOM 1599 O O . VAL B 1 14 ? 6.586 -21.594 5.527 1 93.69 14 VAL B O 1
ATOM 1602 N N . ASP B 1 15 ? 8.844 -21.516 5.48 1 95.06 15 ASP B N 1
ATOM 1603 C CA . ASP B 1 15 ? 8.961 -20.766 6.723 1 95.06 15 ASP B CA 1
ATOM 1604 C C . ASP B 1 15 ? 8.492 -19.328 6.531 1 95.06 15 ASP B C 1
ATOM 1606 O O . ASP B 1 15 ? 8.367 -18.844 5.398 1 95.06 15 ASP B O 1
ATOM 1610 N N . PRO B 1 16 ? 8.188 -18.625 7.641 1 97.12 16 PRO B N 1
ATOM 1611 C CA . PRO B 1 16 ? 7.789 -17.219 7.523 1 97.12 16 PRO B CA 1
ATOM 1612 C C . PRO B 1 16 ? 8.836 -16.359 6.809 1 97.12 16 PRO B C 1
ATOM 1614 O O . PRO B 1 16 ? 10 -16.75 6.727 1 97.12 16 PRO B O 1
ATOM 1617 N N . TYR B 1 17 ? 8.359 -15.234 6.23 1 97.88 17 TYR B N 1
ATOM 1618 C CA . TYR B 1 17 ? 9.242 -14.281 5.57 1 97.88 17 TYR B CA 1
ATOM 1619 C C . TYR B 1 17 ? 10.469 -13.992 6.426 1 97.88 17 TYR B C 1
ATOM 1621 O O . TYR B 1 17 ? 10.352 -13.531 7.562 1 97.88 17 TYR B O 1
ATOM 1629 N N . PRO B 1 18 ? 11.664 -14.133 5.914 1 97.62 18 PRO B N 1
ATOM 1630 C CA . PRO B 1 18 ? 12.836 -14.18 6.789 1 97.62 18 PRO B CA 1
ATOM 1631 C C . PRO B 1 18 ? 13.594 -12.852 6.836 1 97.62 18 PRO B C 1
ATOM 1633 O O . PRO B 1 18 ? 14.617 -12.742 7.508 1 97.62 18 PRO B O 1
ATOM 1636 N N . TYR B 1 19 ? 13.156 -11.812 6.184 1 97.88 19 TYR B N 1
ATOM 1637 C CA . TYR B 1 19 ? 13.891 -10.555 6.141 1 97.88 19 TYR B CA 1
ATOM 1638 C C . TYR B 1 19 ? 13.211 -9.492 6.992 1 97.88 19 TYR B C 1
ATOM 1640 O O . TYR B 1 19 ? 11.984 -9.523 7.168 1 97.88 19 TYR B O 1
ATOM 1648 N N . GLU B 1 20 ? 14.008 -8.531 7.438 1 97.38 20 GLU B N 1
ATOM 1649 C CA . GLU B 1 20 ? 13.5 -7.547 8.383 1 97.38 20 GLU B CA 1
ATOM 1650 C C . GLU B 1 20 ? 13.18 -6.227 7.688 1 97.38 20 GLU B C 1
ATOM 1652 O O . GLU B 1 20 ? 13.953 -5.75 6.859 1 97.38 20 GLU B O 1
ATOM 1657 N N . GLU B 1 21 ? 12.055 -5.711 7.895 1 97.5 21 GLU B N 1
ATOM 1658 C CA . GLU B 1 21 ? 11.656 -4.336 7.621 1 97.5 21 GLU B CA 1
ATOM 1659 C C . GLU B 1 21 ? 11.547 -3.523 8.906 1 97.5 21 GLU B C 1
ATO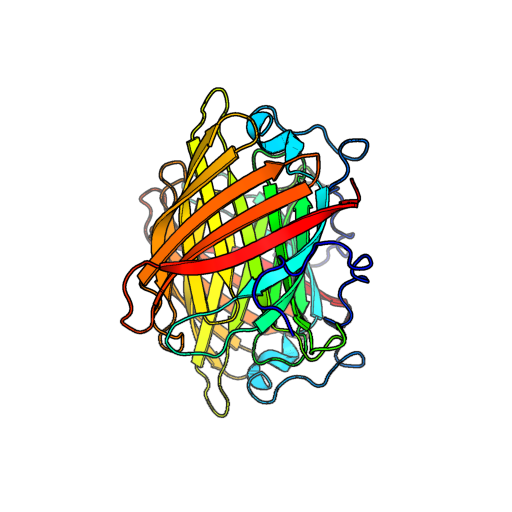M 1661 O O . GLU B 1 21 ? 10.961 -3.98 9.891 1 97.5 21 GLU B O 1
ATOM 1666 N N . THR B 1 22 ? 12.18 -2.299 8.922 1 98.38 22 THR B N 1
ATOM 1667 C CA . THR B 1 22 ? 12.242 -1.578 10.188 1 98.38 22 THR B CA 1
ATOM 1668 C C . THR B 1 22 ? 11.992 -0.088 9.977 1 98.38 22 THR B C 1
ATOM 1670 O O . THR B 1 22 ? 12.32 0.456 8.922 1 98.38 22 THR B O 1
ATOM 1673 N N . HIS B 1 23 ? 11.43 0.548 11.008 1 98.69 23 HIS B N 1
ATOM 1674 C CA . HIS B 1 23 ? 11.344 2.004 11.055 1 98.69 23 HIS B CA 1
ATOM 1675 C C . HIS B 1 23 ? 12.289 2.576 12.102 1 98.69 23 HIS B C 1
ATOM 1677 O O . HIS B 1 23 ? 12.172 3.742 12.484 1 98.69 23 HIS B O 1
ATOM 1683 N N . ASP B 1 24 ? 13.086 1.717 12.688 1 97.94 24 ASP B N 1
ATOM 1684 C CA . ASP B 1 24 ? 14.141 2.061 13.633 1 97.94 24 ASP B CA 1
ATOM 1685 C C . ASP B 1 24 ? 15.523 1.838 13.016 1 97.94 24 ASP B C 1
ATOM 1687 O O . ASP B 1 24 ? 15.938 0.696 12.812 1 97.94 24 ASP B O 1
ATOM 1691 N N . LEU B 1 25 ? 16.234 2.857 12.828 1 96.75 25 LEU B N 1
ATOM 1692 C CA . LEU B 1 25 ? 17.484 2.814 12.078 1 96.75 25 LEU B CA 1
ATOM 1693 C C . LEU B 1 25 ? 18.578 2.121 12.883 1 96.75 25 LEU B C 1
ATOM 1695 O O . LEU B 1 25 ? 19.641 1.827 12.359 1 96.75 25 LEU B O 1
ATOM 1699 N N . ARG B 1 26 ? 18.359 1.823 14.141 1 96.62 26 ARG B N 1
ATOM 1700 C CA . ARG B 1 26 ? 19.344 1.131 14.969 1 96.62 26 ARG B CA 1
ATOM 1701 C C . ARG B 1 26 ? 19.266 -0.378 14.766 1 96.62 26 ARG B C 1
ATOM 1703 O O . ARG B 1 26 ? 20.156 -1.112 15.188 1 96.62 26 ARG B O 1
ATOM 1710 N N . HIS B 1 27 ? 18.141 -0.761 14.102 1 96.06 27 HIS B N 1
ATOM 1711 C CA . HIS B 1 27 ? 17.922 -2.188 13.883 1 96.06 27 HIS B CA 1
ATOM 1712 C C . HIS B 1 27 ? 17.766 -2.496 12.398 1 96.06 27 HIS B C 1
ATOM 1714 O O . HIS B 1 27 ? 17.391 -1.621 11.617 1 96.06 27 HIS B O 1
ATOM 1720 N N . GLY B 1 28 ? 17.984 -3.795 12.094 1 96.62 28 GLY B N 1
ATOM 1721 C CA . GLY B 1 28 ? 17.75 -4.223 10.727 1 96.62 28 GLY B CA 1
ATOM 1722 C C . GLY B 1 28 ? 18.875 -3.85 9.781 1 96.62 28 GLY B C 1
ATOM 1723 O O . GLY B 1 28 ? 19.984 -3.557 10.219 1 96.62 28 GLY B O 1
ATOM 1724 N N . PRO B 1 29 ? 18.578 -3.887 8.523 1 97.88 29 PRO B N 1
ATOM 1725 C CA . PRO B 1 29 ? 19.609 -3.551 7.543 1 97.88 29 PRO B CA 1
ATOM 1726 C C . PRO B 1 29 ? 19.969 -2.066 7.543 1 97.88 29 PRO B C 1
ATOM 1728 O O . PRO B 1 29 ? 19.203 -1.244 8.055 1 97.88 29 PRO B O 1
ATOM 1731 N N . ASP B 1 30 ? 21.094 -1.797 6.898 1 97.81 30 ASP B N 1
ATOM 1732 C CA . ASP B 1 30 ? 21.453 -0.396 6.688 1 97.81 30 ASP B CA 1
ATOM 1733 C C . ASP B 1 30 ? 20.5 0.266 5.691 1 97.81 30 ASP B C 1
ATOM 1735 O O . ASP B 1 30 ? 20.062 -0.369 4.734 1 97.81 30 ASP B O 1
ATOM 1739 N N . LEU B 1 31 ? 20.234 1.54 5.996 1 98.06 31 LEU B N 1
ATOM 1740 C CA . LEU B 1 31 ? 19.469 2.324 5.027 1 98.06 31 LEU B CA 1
ATOM 1741 C C . LEU B 1 31 ? 20.219 2.412 3.697 1 98.06 31 LEU B C 1
ATOM 1743 O O . LEU B 1 31 ? 21.422 2.674 3.668 1 98.06 31 LEU B O 1
ATOM 1747 N N . HIS B 1 32 ? 19.562 2.123 2.631 1 98.19 32 HIS B N 1
ATOM 1748 C CA . HIS B 1 32 ? 20.172 2.25 1.312 1 98.19 32 HIS B CA 1
ATOM 1749 C C . HIS B 1 32 ? 20.719 3.654 1.094 1 98.19 32 HIS B C 1
ATOM 1751 O O . HIS B 1 32 ? 20.062 4.645 1.434 1 98.19 32 HIS B O 1
ATOM 1757 N N . PRO B 1 33 ? 21.812 3.818 0.426 1 97.62 33 PRO B N 1
ATOM 1758 C CA . PRO B 1 33 ? 22.438 5.133 0.226 1 97.62 33 PRO B CA 1
ATOM 1759 C C . PRO B 1 33 ? 21.516 6.102 -0.52 1 97.62 33 PRO B C 1
ATOM 1761 O O . PRO B 1 33 ? 21.531 7.305 -0.242 1 97.62 33 PRO B O 1
ATOM 1764 N N . ALA B 1 34 ? 20.688 5.633 -1.392 1 97.31 34 ALA B N 1
ATOM 1765 C CA . ALA B 1 34 ? 19.781 6.469 -2.184 1 97.31 34 ALA B CA 1
ATOM 1766 C C . ALA B 1 34 ? 18.766 7.18 -1.293 1 97.31 34 ALA B C 1
ATOM 1768 O O . ALA B 1 34 ? 18.172 8.172 -1.701 1 97.31 34 ALA B O 1
ATOM 1769 N N . LEU B 1 35 ? 18.609 6.668 -0.052 1 97.88 35 LEU B N 1
ATOM 1770 C CA . LEU B 1 35 ? 17.531 7.145 0.806 1 97.88 35 LEU B CA 1
ATOM 1771 C C . LEU B 1 35 ? 18.062 8.094 1.871 1 97.88 35 LEU B C 1
ATOM 1773 O O . LEU B 1 35 ? 17.328 8.477 2.789 1 97.88 35 LEU B O 1
ATOM 1777 N N . LEU B 1 36 ? 19.25 8.516 1.725 1 96.81 36 LEU B N 1
ATOM 1778 C CA . LEU B 1 36 ? 19.859 9.344 2.766 1 96.81 36 LEU B CA 1
ATOM 1779 C C . LEU B 1 36 ? 19.094 10.648 2.939 1 96.81 36 LEU B C 1
ATOM 1781 O O . LEU B 1 36 ? 18.969 11.148 4.059 1 96.81 36 LEU B O 1
ATOM 1785 N N . GLY B 1 37 ? 18.609 11.203 1.821 1 96.56 37 GLY B N 1
ATOM 1786 C CA . GLY B 1 37 ? 17.812 12.422 1.906 1 96.56 37 GLY B CA 1
ATOM 1787 C C . GLY B 1 37 ? 16.5 12.234 2.648 1 96.56 37 GLY B C 1
ATOM 1788 O O . GLY B 1 37 ? 15.891 13.203 3.094 1 96.56 37 GLY B O 1
ATOM 1789 N N . LEU B 1 38 ? 16.062 10.992 2.83 1 98.12 38 LEU B N 1
ATOM 1790 C CA . LEU B 1 38 ? 14.781 10.68 3.457 1 98.12 38 LEU B CA 1
ATOM 1791 C C . LEU B 1 38 ? 14.977 10.172 4.879 1 98.12 38 LEU B C 1
ATOM 1793 O O . LEU B 1 38 ? 14.008 9.875 5.582 1 98.12 38 LEU B O 1
ATOM 1797 N N . LEU B 1 39 ? 16.219 10.148 5.312 1 97.44 39 LEU B N 1
ATOM 1798 C CA . LEU B 1 39 ? 16.594 9.586 6.605 1 97.44 39 LEU B CA 1
ATOM 1799 C C . LEU B 1 39 ? 15.781 10.227 7.73 1 97.44 39 LEU B C 1
ATOM 1801 O O . LEU B 1 39 ? 15.25 9.531 8.594 1 97.44 39 LEU B O 1
ATOM 1805 N N . PRO B 1 40 ? 15.547 11.539 7.754 1 97.94 40 PRO B N 1
ATOM 1806 C CA . PRO B 1 40 ? 14.836 12.156 8.875 1 97.94 40 PRO B CA 1
ATOM 1807 C C . PRO B 1 40 ? 13.391 11.695 8.992 1 97.94 40 PRO B C 1
ATOM 1809 O O . PRO B 1 40 ? 12.766 11.836 10.047 1 97.94 40 PRO B O 1
ATOM 1812 N N . TYR B 1 41 ? 12.852 11.156 7.922 1 98.69 41 TYR B N 1
ATOM 1813 C CA . TYR B 1 41 ? 11.438 10.789 7.883 1 98.69 41 TYR B CA 1
ATOM 1814 C C . TYR B 1 41 ? 11.234 9.359 8.38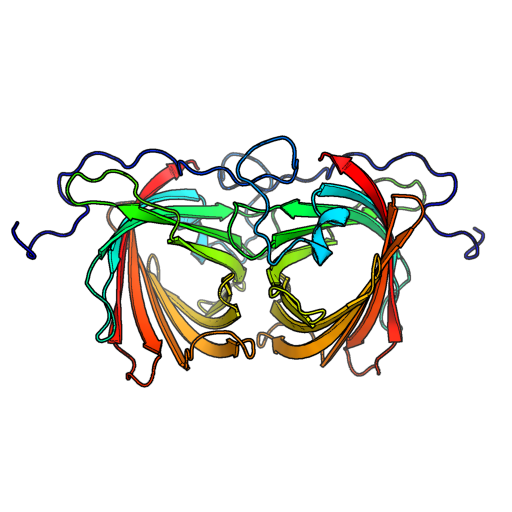3 1 98.69 41 TYR B C 1
ATOM 1816 O O . TYR B 1 41 ? 10.125 8.984 8.766 1 98.69 41 TYR B O 1
ATOM 1824 N N . VAL B 1 42 ? 12.242 8.516 8.336 1 98.75 42 VAL B N 1
ATOM 1825 C CA . VAL B 1 42 ? 12.117 7.121 8.758 1 98.75 42 VAL B CA 1
ATOM 1826 C C . VAL B 1 42 ? 11.711 7.059 10.227 1 98.75 42 VAL B C 1
ATOM 1828 O O . VAL B 1 42 ? 12.367 7.656 11.086 1 98.75 42 VAL B O 1
ATOM 1831 N N . GLY B 1 43 ? 10.586 6.422 10.5 1 98.75 43 GLY B N 1
ATOM 1832 C CA . GLY B 1 43 ? 10.086 6.34 11.859 1 98.75 43 GLY B CA 1
ATOM 1833 C C . GLY B 1 43 ? 8.586 6.105 11.938 1 98.75 43 GLY B C 1
ATOM 1834 O O . GLY B 1 43 ? 7.93 5.926 10.906 1 98.75 43 GLY B O 1
ATOM 1835 N N . LEU B 1 44 ? 8.109 5.938 13.164 1 98.75 44 LEU B N 1
ATOM 1836 C CA . LEU B 1 44 ? 6.684 5.914 13.492 1 98.75 44 LEU B CA 1
ATOM 1837 C C . LEU B 1 44 ? 6.238 7.254 14.07 1 98.75 44 LEU B C 1
ATOM 1839 O O . LEU B 1 44 ? 6.848 7.762 15.016 1 98.75 44 LEU B O 1
ATOM 1843 N N . TRP B 1 45 ? 5.242 7.832 13.461 1 98.69 45 TRP B N 1
ATOM 1844 C CA . TRP B 1 45 ? 4.773 9.172 13.797 1 98.69 45 TRP B CA 1
ATOM 1845 C C . TRP B 1 45 ? 3.307 9.148 14.219 1 98.69 45 TRP B C 1
ATOM 1847 O O . TRP B 1 45 ? 2.504 8.398 13.648 1 98.69 45 TRP B O 1
ATOM 1857 N N . ARG B 1 46 ? 2.971 9.93 15.172 1 98.56 46 ARG B N 1
ATOM 1858 C CA . ARG B 1 46 ? 1.585 10.016 15.617 1 98.56 46 ARG B CA 1
ATOM 1859 C C . ARG B 1 46 ? 1.244 11.43 16.062 1 98.56 46 ARG B C 1
ATOM 1861 O O . ARG B 1 46 ? 2.053 12.094 16.719 1 98.56 46 ARG B O 1
ATOM 1868 N N . GLY B 1 47 ? 0.078 11.875 15.656 1 97.94 47 GLY B N 1
ATOM 1869 C CA . GLY B 1 47 ? -0.356 13.203 16.047 1 97.94 47 GLY B CA 1
ATOM 1870 C C . GLY B 1 47 ? -1.725 13.57 15.508 1 97.94 47 GLY B C 1
ATOM 1871 O O . GLY B 1 47 ? -2.58 12.703 15.328 1 97.94 47 GLY B O 1
ATOM 1872 N N . ARG B 1 48 ? -1.943 14.875 15.336 1 97.5 48 ARG B N 1
ATOM 1873 C CA . ARG B 1 48 ? -3.266 15.375 14.977 1 97.5 48 ARG B CA 1
ATOM 1874 C C . ARG B 1 48 ? -3.199 16.234 13.719 1 97.5 48 ARG B C 1
ATOM 1876 O O . ARG B 1 48 ? -2.143 16.781 13.383 1 97.5 48 ARG B O 1
ATOM 1883 N N . GLY B 1 49 ? -4.344 16.25 13.125 1 97.62 49 GLY B N 1
ATOM 1884 C CA . GLY B 1 49 ? -4.527 17.141 11.984 1 97.62 49 GLY B CA 1
ATOM 1885 C C . GLY B 1 49 ? -5.922 17.719 11.891 1 97.62 49 GLY B C 1
ATOM 1886 O O . GLY B 1 49 ? -6.785 17.422 12.719 1 97.62 49 GLY B O 1
ATOM 1887 N N . ARG B 1 50 ? -6.031 18.625 11.055 1 97.19 50 ARG B N 1
ATOM 1888 C CA . ARG B 1 50 ? -7.316 19.203 10.695 1 97.19 50 ARG B CA 1
ATOM 1889 C C . ARG B 1 50 ? -7.562 19.109 9.195 1 97.19 50 ARG B C 1
ATOM 1891 O O . ARG B 1 50 ? -6.625 19.219 8.398 1 97.19 50 ARG B O 1
ATOM 1898 N N . GLY B 1 51 ? -8.805 18.922 8.891 1 97.12 51 GLY B N 1
ATOM 1899 C CA . GLY B 1 51 ? -9.211 18.859 7.492 1 97.12 51 GLY B CA 1
ATOM 1900 C C . GLY B 1 51 ? -10.484 19.625 7.203 1 97.12 51 GLY B C 1
ATOM 1901 O O . GLY B 1 51 ? -11.258 19.922 8.109 1 97.12 51 GLY B O 1
ATOM 1902 N N . GLY B 1 52 ? -10.562 19.969 6 1 96.5 52 GLY B N 1
ATOM 1903 C CA . GLY B 1 52 ? -11.742 20.609 5.445 1 96.5 52 GLY B CA 1
ATOM 1904 C C . GLY B 1 52 ? -11.711 20.703 3.932 1 96.5 52 GLY B C 1
ATOM 1905 O O . GLY B 1 52 ? -10.672 20.484 3.309 1 96.5 52 GLY B O 1
ATOM 1906 N N . TYR B 1 53 ? -12.844 20.906 3.387 1 96.31 53 TYR B N 1
ATOM 1907 C CA . TYR B 1 53 ? -13.055 21.078 1.953 1 96.31 53 TYR B CA 1
ATOM 1908 C C . TYR B 1 53 ? -14.414 21.719 1.666 1 96.31 53 TYR B C 1
ATOM 1910 O O . TYR B 1 53 ? -15.344 21.594 2.463 1 96.31 53 TYR B O 1
ATOM 1918 N N . PRO B 1 54 ? -14.562 22.469 0.612 1 96.44 54 PRO B N 1
ATOM 1919 C CA . PRO B 1 54 ? -15.82 23.172 0.368 1 96.44 54 PRO B CA 1
ATOM 1920 C C . PRO B 1 54 ? -17.047 22.25 0.443 1 96.44 54 PRO B C 1
ATOM 1922 O O . PRO B 1 54 ? -18.141 22.703 0.782 1 96.44 54 PRO B O 1
ATOM 1925 N N . THR B 1 55 ? -16.922 21 0.197 1 94.62 55 THR B N 1
ATOM 1926 C CA . THR B 1 55 ? -18.047 20.078 0.056 1 94.62 55 THR B CA 1
ATOM 1927 C C . THR B 1 55 ? -18.266 19.297 1.347 1 94.62 55 THR B C 1
ATOM 1929 O O . THR B 1 55 ? -19.141 18.422 1.406 1 94.62 55 THR B O 1
ATOM 1932 N N . ILE B 1 56 ? -17.484 19.516 2.389 1 94.94 56 ILE B N 1
ATOM 1933 C CA . ILE B 1 56 ? -17.641 18.812 3.654 1 94.94 56 ILE B CA 1
ATOM 1934 C C . ILE B 1 56 ? -17.391 19.766 4.816 1 94.94 56 ILE B C 1
ATOM 1936 O O . ILE B 1 56 ? -16.781 20.828 4.633 1 94.94 56 ILE B O 1
ATOM 1940 N N . ASP B 1 57 ? -17.766 19.391 5.996 1 95.12 57 ASP B N 1
ATOM 1941 C CA . ASP B 1 57 ? -17.469 20.156 7.199 1 95.12 57 ASP B CA 1
ATOM 1942 C C . ASP B 1 57 ? -16.016 19.969 7.633 1 95.12 57 ASP B C 1
ATOM 1944 O O . ASP B 1 57 ? -15.422 18.922 7.387 1 95.12 57 ASP B O 1
ATOM 1948 N N . ASP B 1 58 ? -15.547 20.984 8.258 1 96.44 58 ASP B N 1
ATOM 1949 C CA . ASP B 1 58 ? -14.219 20.859 8.852 1 96.44 58 ASP B CA 1
ATOM 1950 C C . ASP B 1 58 ? -14.195 19.766 9.906 1 96.44 58 ASP B C 1
ATOM 1952 O O . ASP B 1 58 ? -15.203 19.5 10.57 1 96.44 58 ASP B O 1
ATOM 1956 N N . PHE B 1 59 ? -13.078 19.141 10.094 1 96.94 59 PHE B N 1
ATOM 1957 C CA . PHE B 1 59 ? -12.953 18.062 11.055 1 96.94 59 PHE B CA 1
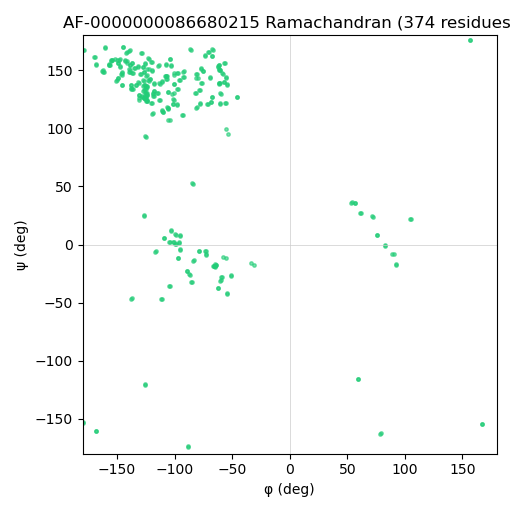ATOM 1958 C C . PHE B 1 59 ? -11.539 18.016 11.633 1 96.94 59 PHE B C 1
ATOM 1960 O O . PHE B 1 59 ? -10.602 18.547 11.039 1 96.94 59 PHE B O 1
ATOM 1967 N N . THR B 1 60 ? -11.438 17.453 12.781 1 96.81 60 THR B N 1
ATOM 1968 C CA . THR B 1 60 ? -10.156 17.109 13.391 1 96.81 60 THR B CA 1
ATOM 1969 C C . THR B 1 60 ? -9.93 15.609 13.367 1 96.81 60 THR B C 1
ATOM 1971 O O . THR B 1 60 ? -10.875 14.828 13.484 1 96.81 60 THR B O 1
ATOM 1974 N N . TYR B 1 61 ? -8.703 15.258 13.141 1 98.25 61 TYR B N 1
ATOM 1975 C CA . TYR B 1 61 ? -8.391 13.828 13.07 1 98.25 61 TYR B CA 1
ATOM 1976 C C . TYR B 1 61 ? -7.043 13.539 13.727 1 98.25 61 TYR B C 1
ATOM 1978 O O . TYR B 1 61 ? -6.23 14.438 13.922 1 98.25 61 TYR B O 1
ATOM 1986 N N . ALA B 1 62 ? -6.906 12.273 14.117 1 98.5 62 ALA B N 1
ATOM 1987 C CA . ALA B 1 62 ? -5.613 11.727 14.531 1 98.5 62 ALA B CA 1
ATOM 1988 C C . ALA B 1 62 ? -5.023 10.836 13.438 1 98.5 62 ALA B C 1
ATOM 1990 O O . ALA B 1 62 ? -5.738 10.391 12.539 1 98.5 62 ALA B O 1
ATOM 1991 N N . GLN B 1 63 ? -3.727 10.695 13.586 1 98.75 63 GLN B N 1
ATOM 1992 C CA . GLN B 1 63 ? -3.049 9.977 12.508 1 98.75 63 GLN B CA 1
ATOM 1993 C C . GLN B 1 63 ? -1.813 9.25 13.031 1 98.75 63 GLN B C 1
ATOM 1995 O O . GLN B 1 63 ? -1.108 9.758 13.906 1 98.75 63 GLN B O 1
ATOM 2000 N N . GLU B 1 64 ? -1.64 8.078 12.5 1 98.81 64 GLU B N 1
ATOM 2001 C CA . GLU B 1 64 ? -0.381 7.352 12.617 1 98.81 64 GLU B CA 1
ATOM 2002 C C . GLU B 1 64 ? 0.244 7.102 11.25 1 98.81 64 GLU B C 1
ATOM 2004 O O . GLU B 1 64 ? -0.434 6.652 10.32 1 98.81 64 GLU B O 1
ATOM 2009 N N . VAL B 1 65 ? 1.51 7.48 11.109 1 98.88 65 VAL B N 1
ATOM 2010 C CA . VAL B 1 65 ? 2.258 7.305 9.867 1 98.88 65 VAL B CA 1
ATOM 2011 C C . VAL B 1 65 ? 3.527 6.5 10.141 1 98.88 65 VAL B C 1
ATOM 2013 O O . VAL B 1 65 ? 4.238 6.762 11.109 1 98.88 65 VAL B O 1
ATOM 2016 N N . ARG B 1 66 ? 3.82 5.578 9.297 1 98.88 66 ARG B N 1
ATOM 2017 C CA . ARG B 1 66 ? 5.055 4.809 9.398 1 98.88 66 ARG B CA 1
ATOM 2018 C C . ARG B 1 66 ? 5.852 4.875 8.094 1 98.88 66 ARG B C 1
ATOM 2020 O O . ARG B 1 66 ? 5.301 4.648 7.016 1 98.88 66 ARG B O 1
ATOM 2027 N N . PHE B 1 67 ? 7.051 5.277 8.195 1 98.94 67 PHE B N 1
ATOM 2028 C CA . PHE B 1 67 ? 8.055 5.098 7.152 1 98.94 67 PHE B CA 1
ATOM 2029 C C . PHE B 1 67 ? 9.062 4.02 7.547 1 98.94 67 PHE B C 1
ATOM 2031 O O . PHE B 1 67 ? 9.773 4.16 8.547 1 98.94 67 PHE B O 1
ATOM 2038 N N . SER B 1 68 ? 9.125 2.975 6.773 1 98.88 68 SER B N 1
ATOM 2039 C CA . SER B 1 68 ? 10.039 1.877 7.062 1 98.88 68 SER B CA 1
ATOM 2040 C C . SER B 1 68 ? 10.883 1.522 5.844 1 98.88 68 SER B C 1
ATOM 2042 O O . SER B 1 68 ? 10.625 2.012 4.742 1 98.88 68 SER B O 1
ATOM 2044 N N . HIS B 1 69 ? 11.945 0.774 6.055 1 98.69 69 HIS B N 1
ATOM 2045 C CA . HIS B 1 69 ? 12.805 0.325 4.969 1 98.69 69 HIS B CA 1
ATOM 2046 C C . HIS B 1 69 ? 13.312 -1.091 5.215 1 98.69 69 HIS B C 1
ATOM 2048 O O . HIS B 1 69 ? 13.266 -1.582 6.348 1 98.69 69 HIS B O 1
ATOM 2054 N N . ASP B 1 70 ? 13.703 -1.729 4.148 1 98.44 70 ASP B N 1
ATOM 2055 C CA . ASP B 1 70 ? 14.242 -3.078 4.262 1 98.44 70 ASP B CA 1
ATOM 2056 C C . ASP B 1 70 ? 15.609 -3.182 3.588 1 98.44 70 ASP B C 1
ATOM 2058 O O . ASP B 1 70 ? 15.992 -4.25 3.104 1 98.44 70 ASP B O 1
ATOM 2062 N N . GLY B 1 71 ? 16.297 -2.047 3.486 1 98.06 71 GLY B N 1
ATOM 2063 C CA . GLY B 1 71 ? 17.625 -2.006 2.924 1 98.06 71 GLY B CA 1
ATOM 2064 C C . GLY B 1 71 ? 17.641 -1.716 1.434 1 98.06 71 GLY B C 1
ATOM 2065 O O . GLY B 1 71 ? 18.703 -1.425 0.863 1 98.06 71 GLY B O 1
ATOM 2066 N N . ARG B 1 72 ? 16.547 -1.88 0.825 1 98.19 72 ARG B N 1
ATOM 2067 C CA . ARG B 1 72 ? 16.422 -1.588 -0.598 1 98.19 72 ARG B CA 1
ATOM 2068 C C . ARG B 1 72 ? 16.078 -0.118 -0.825 1 98.19 72 ARG B C 1
ATOM 2070 O O . ARG B 1 72 ? 15.781 0.61 0.124 1 98.19 72 ARG B O 1
ATOM 2077 N N . PRO B 1 73 ? 16.156 0.402 -2.084 1 97.94 73 PRO B N 1
ATOM 2078 C CA . PRO B 1 73 ? 16.141 1.846 -2.324 1 97.94 73 PRO B CA 1
ATOM 2079 C C . PRO B 1 73 ? 14.719 2.41 -2.393 1 97.94 73 PRO B C 1
ATOM 2081 O O . PRO B 1 73 ? 14.391 3.146 -3.324 1 97.94 73 PRO B O 1
ATOM 2084 N N . PHE B 1 74 ? 13.93 2.131 -1.389 1 98.62 74 PHE B N 1
ATOM 2085 C CA . PHE B 1 74 ? 12.594 2.678 -1.209 1 98.62 74 PHE B CA 1
ATOM 2086 C C . PHE B 1 74 ? 12.18 2.635 0.258 1 98.62 74 PHE B C 1
ATOM 2088 O O . PHE B 1 74 ? 12.711 1.834 1.032 1 98.62 74 PHE B O 1
ATOM 2095 N N . LEU B 1 75 ? 11.273 3.553 0.603 1 98.88 75 LEU B N 1
ATOM 2096 C CA . LEU B 1 75 ? 10.578 3.459 1.882 1 98.88 75 LEU B CA 1
ATOM 2097 C C . LEU B 1 75 ? 9.18 2.879 1.698 1 98.88 75 LEU B C 1
ATOM 2099 O O . LEU B 1 75 ? 8.492 3.211 0.734 1 98.88 75 LEU B O 1
ATOM 2103 N N . ALA B 1 76 ? 8.805 2.01 2.602 1 98.94 76 ALA B N 1
ATOM 2104 C CA . ALA B 1 76 ? 7.402 1.63 2.736 1 98.94 76 ALA B CA 1
ATOM 2105 C C . ALA B 1 76 ? 6.633 2.658 3.562 1 98.94 76 ALA B C 1
ATOM 2107 O O . ALA B 1 76 ? 7.082 3.066 4.637 1 98.94 76 ALA B O 1
ATOM 2108 N N . TYR B 1 77 ? 5.531 3.066 3.041 1 98.94 77 TYR B N 1
ATOM 2109 C CA . TYR B 1 77 ? 4.723 4.121 3.643 1 98.94 77 TYR B CA 1
ATOM 2110 C C . TYR B 1 77 ? 3.342 3.598 4.023 1 98.94 77 TYR B C 1
ATOM 2112 O O . TYR B 1 77 ? 2.676 2.941 3.221 1 98.94 77 TYR B O 1
ATOM 2120 N N . GLU B 1 78 ? 2.9 3.818 5.238 1 98.88 78 GLU B N 1
ATOM 2121 C CA . GLU B 1 78 ? 1.548 3.535 5.707 1 98.88 78 GLU B CA 1
ATOM 2122 C C . GLU B 1 78 ? 1.005 4.688 6.551 1 98.88 78 GLU B C 1
ATOM 2124 O O . GLU B 1 78 ? 1.703 5.207 7.422 1 98.88 78 GLU B O 1
ATOM 2129 N N . SER B 1 79 ? -0.184 5.059 6.277 1 98.88 79 SER B N 1
ATOM 2130 C CA . SER B 1 79 ? -0.877 6.094 7.035 1 98.88 79 SER B CA 1
ATOM 2131 C C . SER B 1 79 ? -2.275 5.641 7.441 1 98.88 79 SER B C 1
ATOM 2133 O O . SER B 1 79 ? -3.029 5.121 6.613 1 98.88 79 SER B O 1
ATOM 2135 N N . ARG B 1 80 ? -2.607 5.762 8.695 1 98.81 80 ARG B N 1
ATOM 2136 C CA . ARG B 1 80 ? -3.951 5.547 9.219 1 98.81 80 ARG B CA 1
ATOM 2137 C C . ARG B 1 80 ? -4.449 6.777 9.969 1 98.81 80 ARG B C 1
ATOM 2139 O O . ARG B 1 80 ? -3.75 7.316 10.82 1 98.81 80 ARG B O 1
ATOM 2146 N N . THR B 1 81 ? -5.629 7.215 9.617 1 98.75 81 THR B N 1
ATOM 2147 C CA . THR B 1 81 ? -6.25 8.344 10.305 1 98.75 81 THR B CA 1
ATOM 2148 C C . THR B 1 81 ? -7.578 7.926 10.93 1 98.75 81 THR B C 1
ATOM 2150 O O . THR B 1 81 ? -8.172 6.926 10.531 1 98.75 81 THR B O 1
ATOM 2153 N N . TRP B 1 82 ? -7.977 8.648 11.906 1 98.75 82 TRP B N 1
ATOM 2154 C CA . TRP B 1 82 ? -9.305 8.492 12.5 1 98.75 82 TRP B CA 1
ATOM 2155 C C . TRP B 1 82 ? -9.859 9.836 12.969 1 98.75 82 TRP B C 1
ATOM 2157 O O . TRP B 1 82 ? -9.094 10.734 13.32 1 98.75 82 TRP B O 1
ATOM 2167 N N . ILE B 1 83 ? -11.133 9.945 12.891 1 98.31 83 ILE B N 1
ATOM 2168 C CA . ILE B 1 83 ? -11.812 11.188 13.227 1 98.31 83 ILE B CA 1
ATOM 2169 C C . ILE B 1 83 ? -11.875 11.352 14.742 1 98.31 83 ILE B C 1
ATOM 2171 O O . ILE B 1 83 ? -12.125 10.383 15.461 1 98.31 83 ILE B O 1
ATOM 2175 N N . LEU B 1 84 ? -11.641 12.57 15.195 1 97.19 84 LEU B N 1
ATOM 2176 C CA . LEU B 1 84 ? -11.773 12.93 16.609 1 97.19 84 LEU B CA 1
ATOM 2177 C C . LEU B 1 84 ? -13.016 13.781 16.828 1 97.19 84 LEU B C 1
ATOM 2179 O O . LEU B 1 84 ? -13.367 14.609 15.977 1 97.19 84 LEU B O 1
ATOM 2183 N N . ASP B 1 85 ? -13.625 13.594 17.953 1 95.31 85 ASP B N 1
ATOM 2184 C CA . ASP B 1 85 ? -14.719 14.5 18.312 1 95.31 85 ASP B CA 1
ATOM 2185 C C . ASP B 1 85 ? -14.188 15.711 19.062 1 95.31 85 ASP B C 1
ATOM 2187 O O . ASP B 1 85 ? -12.977 15.938 19.141 1 95.31 85 ASP B O 1
ATOM 2191 N N . ASP B 1 86 ? -15.086 16.516 19.531 1 91.12 86 ASP B N 1
ATOM 2192 C CA . ASP B 1 86 ? -14.719 17.766 20.172 1 91.12 86 ASP B CA 1
ATOM 2193 C C . ASP B 1 86 ? -13.961 17.531 21.469 1 91.12 86 ASP B C 1
ATOM 2195 O O . ASP B 1 86 ? -13.328 18.453 22 1 91.12 86 ASP B O 1
ATOM 2199 N N . GLU B 1 87 ? -14.031 16.359 22.047 1 91.19 87 GLU B N 1
ATOM 2200 C CA . GLU B 1 87 ? -13.312 16.016 23.281 1 91.19 87 GLU B CA 1
ATOM 2201 C C . GLU B 1 87 ? -12.039 15.227 22.969 1 91.19 87 GLU B C 1
ATOM 2203 O O . GLU B 1 87 ? -11.453 14.609 23.859 1 91.19 87 GLU B O 1
ATOM 2208 N N . ASP B 1 88 ? -11.727 15.156 21.688 1 90.75 88 ASP B N 1
ATOM 2209 C CA . ASP B 1 88 ? -10.508 14.508 21.219 1 90.75 88 ASP B CA 1
ATOM 2210 C C . ASP B 1 88 ? -10.602 12.992 21.359 1 90.75 88 ASP B C 1
ATOM 2212 O O . ASP B 1 88 ? -9.586 12.312 21.547 1 90.75 88 ASP B O 1
ATOM 2216 N N . LYS B 1 89 ? -11.805 12.523 21.375 1 95 89 LYS B N 1
ATOM 2217 C CA . LYS B 1 89 ? -12.016 11.078 21.438 1 95 89 LYS B CA 1
ATOM 2218 C C . LYS B 1 89 ? -12.227 10.5 20.047 1 95 89 LYS B C 1
ATOM 2220 O O . LYS B 1 89 ? -12.891 11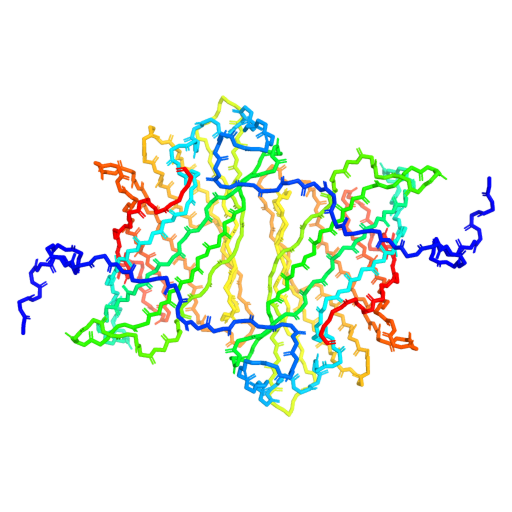.109 19.203 1 95 89 LYS B O 1
ATOM 2225 N N . PRO B 1 90 ? -11.664 9.312 19.844 1 97.62 90 PRO B N 1
ATOM 2226 C CA . PRO B 1 90 ? -11.875 8.68 18.531 1 97.62 90 PRO B CA 1
ATOM 2227 C C . PRO B 1 90 ? -13.344 8.398 18.25 1 97.62 90 PRO B C 1
ATOM 2229 O O . PRO B 1 90 ? -14.062 7.898 19.109 1 97.62 90 PRO B O 1
ATOM 2232 N N . VAL B 1 91 ? -13.719 8.648 17.031 1 97.88 91 VAL B N 1
ATOM 2233 C CA . VAL B 1 91 ? -15.102 8.477 16.609 1 97.88 91 VAL B CA 1
ATOM 2234 C C . VAL B 1 91 ? -15.203 7.301 15.633 1 97.88 91 VAL B C 1
ATOM 2236 O O . VAL B 1 91 ? -16.109 6.473 15.742 1 97.88 91 VAL B O 1
ATOM 2239 N N . ARG B 1 92 ? -14.344 7.207 14.633 1 97.94 92 ARG B N 1
ATOM 2240 C CA . ARG B 1 92 ? -14.344 6.195 13.578 1 97.94 92 ARG B CA 1
ATOM 2241 C C . ARG B 1 92 ? -13.055 6.242 12.773 1 97.94 92 ARG B C 1
ATOM 2243 O O . ARG B 1 92 ? -12.414 7.293 12.672 1 97.94 92 ARG B O 1
ATOM 2250 N N . PRO B 1 93 ? -12.719 5.051 12.172 1 98.38 93 PRO B N 1
ATOM 2251 C CA . PRO B 1 93 ? -11.609 5.117 11.219 1 98.38 93 PRO B CA 1
ATOM 2252 C C . PRO B 1 93 ? -11.898 6.051 10.047 1 98.38 93 PRO B C 1
ATOM 2254 O O . PRO B 1 93 ? -13.062 6.242 9.672 1 98.38 93 PRO B O 1
ATOM 2257 N N . ALA B 1 94 ? -10.883 6.629 9.516 1 98.06 94 ALA B N 1
ATOM 2258 C CA . ALA B 1 94 ? -11 7.551 8.383 1 98.06 94 ALA B CA 1
ATOM 2259 C C . ALA B 1 94 ? -10.109 7.117 7.227 1 98.06 94 ALA B C 1
ATOM 2261 O O . ALA B 1 94 ? -10.266 6.02 6.688 1 98.06 94 ALA B O 1
ATOM 2262 N N . ALA B 1 95 ? -9.188 7.914 6.773 1 98.44 95 ALA B N 1
ATOM 2263 C CA . ALA B 1 95 ? -8.398 7.645 5.57 1 98.44 95 ALA B CA 1
ATOM 2264 C C . ALA B 1 95 ? -7.258 6.68 5.871 1 98.44 95 ALA B C 1
ATOM 2266 O O . ALA B 1 95 ? -6.695 6.695 6.969 1 98.44 95 ALA B O 1
ATOM 2267 N N . ARG B 1 96 ? -6.93 5.863 4.898 1 98.62 96 ARG B N 1
ATOM 2268 C CA . ARG B 1 96 ? -5.742 5.012 4.883 1 98.62 96 ARG B CA 1
ATOM 2269 C C . ARG B 1 96 ? -4.938 5.219 3.604 1 98.62 96 ARG B C 1
ATOM 2271 O O . ARG B 1 96 ? -5.508 5.367 2.521 1 98.62 96 ARG B O 1
ATOM 2278 N N . GLU B 1 97 ? -3.67 5.211 3.734 1 98.88 97 GLU B N 1
ATOM 2279 C CA . GLU B 1 97 ? -2.754 5.254 2.6 1 98.88 97 GLU B CA 1
ATOM 2280 C C . GLU B 1 97 ? -1.644 4.215 2.746 1 98.88 97 GLU B C 1
ATOM 2282 O O . GLU B 1 97 ? -1.132 4 3.848 1 98.88 97 GLU B O 1
ATOM 2287 N N . VAL B 1 98 ? -1.329 3.545 1.665 1 98.94 98 VAL B N 1
ATOM 2288 C CA . VAL B 1 98 ? -0.115 2.736 1.602 1 98.94 98 VAL B CA 1
ATOM 2289 C C . VAL B 1 98 ? 0.644 3.045 0.313 1 98.94 98 VAL B C 1
ATOM 2291 O O . VAL B 1 98 ? 0.049 3.473 -0.679 1 98.94 98 VAL B O 1
ATOM 2294 N N . GLY B 1 99 ? 1.9 2.854 0.371 1 98.88 99 GLY B N 1
ATOM 2295 C CA . GLY B 1 99 ? 2.662 3.027 -0.855 1 98.88 99 GLY B CA 1
ATOM 2296 C C . GLY B 1 99 ? 4.16 3.09 -0.623 1 98.88 99 GLY B C 1
ATOM 2297 O O . GLY B 1 99 ? 4.68 2.438 0.284 1 98.88 99 GLY B O 1
ATOM 2298 N N . TRP B 1 100 ? 4.852 3.779 -1.583 1 98.94 100 TRP B N 1
ATOM 2299 C CA . TRP B 1 100 ? 6.309 3.717 -1.654 1 98.94 100 TRP B CA 1
ATOM 2300 C C . TRP B 1 100 ? 6.902 5.098 -1.922 1 98.94 100 TRP B C 1
ATOM 2302 O O . TRP B 1 100 ? 6.375 5.855 -2.742 1 98.94 100 TRP B O 1
ATOM 2312 N N . TRP B 1 101 ? 7.973 5.398 -1.213 1 98.94 101 TRP B N 1
ATOM 2313 C CA . TRP B 1 101 ? 8.773 6.594 -1.462 1 98.94 101 TRP B CA 1
ATOM 2314 C C . TRP B 1 101 ? 10.141 6.223 -2.025 1 98.94 101 TRP B C 1
ATOM 2316 O O . TRP B 1 101 ? 10.945 5.574 -1.35 1 98.94 101 TRP B O 1
ATOM 2326 N N . ARG B 1 102 ? 10.375 6.629 -3.25 1 98.5 102 ARG B N 1
ATOM 2327 C CA . ARG B 1 102 ? 11.594 6.266 -3.969 1 98.5 102 ARG B CA 1
ATOM 2328 C C . ARG B 1 102 ? 12.5 7.477 -4.16 1 98.5 102 ARG B C 1
ATOM 2330 O O . ARG B 1 102 ? 12.016 8.594 -4.387 1 98.5 102 ARG B O 1
ATOM 2337 N N . ALA B 1 103 ? 13.727 7.258 -4.031 1 96.25 103 ALA B N 1
ATOM 2338 C CA . ALA B 1 103 ? 14.742 8.266 -4.312 1 96.25 103 ALA B CA 1
ATOM 2339 C C . ALA B 1 103 ? 15.945 7.645 -5.027 1 96.25 103 ALA B C 1
ATOM 2341 O O . ALA B 1 103 ? 16.016 6.426 -5.191 1 96.25 103 ALA B O 1
ATOM 2342 N N . ARG B 1 104 ? 16.797 8.539 -5.578 1 92.88 104 ARG B N 1
ATOM 2343 C CA . ARG B 1 104 ? 18.016 8.117 -6.246 1 92.88 104 ARG B CA 1
ATOM 2344 C C . ARG B 1 104 ? 19.25 8.766 -5.609 1 92.88 104 ARG B C 1
ATOM 2346 O O . ARG B 1 104 ? 19.172 9.883 -5.094 1 92.88 104 ARG B O 1
ATOM 2353 N N . GLU B 1 105 ? 20.219 7.996 -5.758 1 92.12 105 GLU B N 1
ATOM 2354 C CA . GLU B 1 105 ? 21.453 8.547 -5.238 1 92.12 105 GLU B CA 1
ATOM 2355 C C . GLU B 1 105 ? 21.844 9.836 -5.961 1 92.12 105 GLU B C 1
ATOM 2357 O O . GLU B 1 105 ? 21.703 9.93 -7.18 1 92.12 105 GLU B O 1
ATOM 2362 N N . ASN B 1 106 ? 22.297 10.758 -5.137 1 91.56 106 ASN B N 1
ATOM 2363 C CA . ASN B 1 106 ? 22.797 12.031 -5.652 1 91.56 106 ASN B CA 1
ATOM 2364 C C . ASN B 1 106 ? 21.719 12.805 -6.391 1 91.56 106 ASN B C 1
ATOM 2366 O O . ASN B 1 106 ? 21.984 13.43 -7.418 1 91.56 106 ASN B O 1
ATOM 2370 N N . SER B 1 107 ? 20.594 12.641 -6.098 1 93.56 107 SER B N 1
ATOM 2371 C CA . SER B 1 107 ? 19.453 13.352 -6.668 1 93.56 107 SER B CA 1
ATOM 2372 C C . SER B 1 107 ? 18.547 13.922 -5.574 1 93.56 107 SER B C 1
ATOM 2374 O O . SER B 1 107 ? 18.391 13.32 -4.512 1 93.56 107 SER B O 1
ATOM 2376 N N . ASP B 1 108 ? 17.969 15.023 -5.84 1 96.19 108 ASP B N 1
ATOM 2377 C CA . ASP B 1 108 ? 16.984 15.594 -4.93 1 96.19 108 ASP B CA 1
ATOM 2378 C C . ASP B 1 108 ? 15.57 15.227 -5.355 1 96.19 108 ASP B C 1
ATOM 2380 O O . ASP B 1 108 ? 14.594 15.672 -4.746 1 96.19 108 ASP B O 1
ATOM 2384 N N . GLU B 1 109 ? 15.477 14.445 -6.414 1 97.25 109 GLU B N 1
ATOM 2385 C CA . GLU B 1 109 ? 14.172 14.07 -6.941 1 97.25 109 GLU B CA 1
ATOM 2386 C C . GLU B 1 109 ? 13.57 12.914 -6.145 1 97.25 109 GLU B C 1
ATOM 2388 O O . GLU B 1 109 ? 14.281 12.023 -5.691 1 97.25 109 GLU B O 1
ATOM 2393 N N . ILE B 1 110 ? 12.273 12.961 -5.969 1 98.19 110 ILE B N 1
ATOM 2394 C CA . ILE B 1 110 ? 11.57 11.883 -5.281 1 98.19 110 ILE B CA 1
ATOM 2395 C C . ILE B 1 110 ? 10.352 11.461 -6.102 1 98.19 110 ILE B C 1
ATOM 2397 O O . ILE B 1 110 ? 9.695 12.289 -6.723 1 98.19 110 ILE B O 1
ATOM 2401 N N . GLU B 1 111 ? 10.07 10.195 -6.195 1 98.75 111 GLU B N 1
ATOM 2402 C CA . GLU B 1 111 ? 8.867 9.57 -6.754 1 98.75 111 GLU B CA 1
ATOM 2403 C C . GLU B 1 111 ? 8.062 8.867 -5.668 1 98.75 111 GLU B C 1
ATOM 2405 O O . GLU B 1 111 ? 8.594 8.023 -4.945 1 98.75 111 GLU B O 1
ATOM 2410 N N . VAL B 1 112 ? 6.844 9.227 -5.555 1 98.88 112 VAL B N 1
ATOM 2411 C CA . VAL B 1 112 ? 6.035 8.648 -4.484 1 98.88 112 VAL B CA 1
ATOM 2412 C C . VAL B 1 112 ? 4.762 8.039 -5.07 1 98.88 112 VAL B C 1
ATOM 2414 O O . VAL B 1 112 ? 4.07 8.68 -5.863 1 98.88 112 VAL B O 1
ATOM 2417 N N . LEU B 1 113 ? 4.508 6.801 -4.777 1 98.94 113 LEU B N 1
ATOM 2418 C CA . LEU B 1 113 ? 3.299 6.07 -5.145 1 98.94 113 LEU B CA 1
ATOM 2419 C C . LEU B 1 113 ? 2.393 5.879 -3.934 1 98.94 113 LEU B C 1
ATOM 2421 O O . LEU B 1 113 ? 2.789 5.246 -2.949 1 98.94 113 LEU B O 1
ATOM 2425 N N . ILE B 1 114 ? 1.216 6.441 -3.955 1 98.94 114 ILE B N 1
ATOM 2426 C CA . ILE B 1 114 ? 0.276 6.301 -2.848 1 98.94 114 ILE B CA 1
ATOM 2427 C C . ILE B 1 114 ? -1.053 5.758 -3.365 1 98.94 114 ILE B C 1
ATOM 2429 O O . ILE B 1 114 ? -1.539 6.184 -4.418 1 98.94 114 ILE B O 1
ATOM 2433 N N . THR B 1 115 ? -1.626 4.777 -2.701 1 98.88 115 THR B N 1
ATOM 2434 C CA . THR B 1 115 ? -2.959 4.277 -3.016 1 98.88 115 THR B CA 1
ATOM 2435 C C . THR B 1 115 ? -3.85 4.289 -1.776 1 98.88 115 THR B C 1
ATOM 2437 O O . THR B 1 115 ? -3.359 4.148 -0.653 1 98.88 115 THR B O 1
ATOM 2440 N N . GLU B 1 116 ? -5.121 4.492 -1.968 1 98.75 116 GLU B N 1
ATOM 2441 C CA . GLU B 1 116 ? -6.125 4.555 -0.91 1 98.75 116 GLU B CA 1
ATOM 2442 C C . GLU B 1 116 ? -7.285 3.605 -1.191 1 98.75 116 GLU B C 1
ATOM 2444 O O . GLU B 1 116 ? -7.605 3.336 -2.352 1 98.75 116 GLU B O 1
ATOM 2449 N N . PRO B 1 117 ? -7.945 3.143 -0.133 1 98.69 117 PRO B N 1
ATOM 2450 C CA . PRO B 1 117 ? -9.008 2.15 -0.318 1 98.69 117 PRO B CA 1
ATOM 2451 C C . PRO B 1 117 ? -10.273 2.748 -0.925 1 98.69 117 PRO B C 1
ATOM 2453 O O . PRO B 1 117 ? -11.195 2.012 -1.294 1 98.69 117 PRO B O 1
ATOM 2456 N N . THR B 1 118 ? -10.328 4.043 -1.098 1 98.12 118 THR B N 1
ATOM 2457 C CA . THR B 1 118 ? -11.484 4.676 -1.717 1 98.12 118 THR B CA 1
ATOM 2458 C C . THR B 1 118 ? -11.445 4.52 -3.234 1 98.12 118 THR B C 1
ATOM 2460 O O . THR B 1 118 ? -12.359 4.945 -3.936 1 98.12 118 THR B O 1
ATOM 2463 N N . GLY B 1 119 ? -10.383 3.979 -3.777 1 98.56 119 GLY B N 1
ATOM 2464 C CA . GLY B 1 119 ? -10.281 3.711 -5.203 1 98.56 119 GLY B CA 1
ATOM 2465 C C . GLY B 1 119 ? -9.383 4.699 -5.934 1 98.56 119 GLY B C 1
ATOM 2466 O O . GLY B 1 119 ? -9.516 4.883 -7.145 1 98.56 119 GLY B O 1
ATOM 2467 N N . VAL B 1 120 ? -8.469 5.363 -5.199 1 98.81 120 VAL B N 1
ATOM 2468 C CA . VAL B 1 120 ? -7.633 6.395 -5.805 1 98.81 120 VAL B CA 1
ATOM 2469 C C . VAL B 1 120 ? -6.164 5.988 -5.727 1 98.81 120 VAL B C 1
ATOM 2471 O O . VAL B 1 120 ? -5.695 5.531 -4.68 1 98.81 120 VAL B O 1
ATOM 2474 N N . MET B 1 121 ? -5.445 6.086 -6.809 1 98.88 121 MET B N 1
ATOM 2475 C CA . MET B 1 121 ? -3.996 5.945 -6.906 1 98.88 121 MET B CA 1
ATOM 2476 C C . MET B 1 121 ? -3.35 7.262 -7.328 1 98.88 121 MET B C 1
ATOM 2478 O O . MET B 1 121 ? -3.775 7.887 -8.297 1 98.88 121 MET B O 1
ATOM 2482 N N . GLU B 1 122 ? -2.344 7.66 -6.602 1 98.88 122 GLU B N 1
ATOM 2483 C CA . GLU B 1 122 ? -1.648 8.914 -6.887 1 98.88 122 GLU B CA 1
ATOM 2484 C C . GLU B 1 122 ? -0.153 8.68 -7.082 1 98.88 122 GLU B C 1
ATOM 2486 O O . GLU B 1 122 ? 0.512 8.109 -6.215 1 98.88 122 GLU B O 1
ATOM 2491 N N . LEU B 1 123 ? 0.338 9.094 -8.203 1 98.94 123 LEU B N 1
ATOM 2492 C CA . LEU B 1 123 ? 1.775 9.148 -8.445 1 98.94 123 LEU B CA 1
ATOM 2493 C C . LEU B 1 123 ? 2.293 10.578 -8.297 1 98.94 123 LEU B C 1
ATOM 2495 O O . LEU B 1 123 ? 1.857 11.477 -9.016 1 98.94 123 LEU B O 1
ATOM 2499 N N . TYR B 1 124 ? 3.223 10.719 -7.363 1 98.88 124 TYR B N 1
ATOM 2500 C CA . TYR B 1 124 ? 3.783 12.039 -7.09 1 98.88 124 TYR B CA 1
ATOM 2501 C C . TYR B 1 124 ? 5.211 12.141 -7.609 1 98.88 124 TYR B C 1
ATOM 2503 O O . TYR B 1 124 ? 5.977 11.18 -7.539 1 98.88 124 TYR B O 1
ATOM 2511 N N . PHE B 1 125 ? 5.527 13.297 -8.062 1 98.5 125 PHE B N 1
ATOM 2512 C CA . PHE B 1 125 ? 6.898 13.727 -8.305 1 98.5 125 PHE B CA 1
ATOM 2513 C C . PHE B 1 125 ? 7.227 14.984 -7.508 1 98.5 125 PHE B C 1
ATOM 2515 O O . PHE B 1 125 ? 6.379 15.859 -7.344 1 98.5 125 PHE B O 1
ATOM 2522 N N . GLY B 1 126 ? 8.461 15 -6.992 1 98.25 126 GLY B N 1
ATOM 2523 C CA . GLY B 1 126 ? 8.82 16.172 -6.195 1 98.25 126 GLY B CA 1
ATOM 2524 C C . GLY B 1 126 ? 10.305 16.25 -5.898 1 98.25 126 GLY B C 1
ATOM 2525 O O . GLY B 1 126 ? 11.125 15.719 -6.652 1 98.25 126 GLY B O 1
ATOM 2526 N N . THR B 1 127 ? 10.578 17.031 -4.871 1 98.5 127 THR B N 1
ATOM 2527 C CA . THR B 1 127 ? 11.977 17.25 -4.523 1 98.5 127 THR B CA 1
ATOM 2528 C C . THR B 1 127 ? 12.172 17.234 -3.012 1 98.5 127 THR B C 1
ATOM 2530 O O . THR B 1 127 ? 11.258 17.578 -2.258 1 98.5 127 THR B O 1
ATOM 2533 N N . ILE B 1 128 ? 13.297 16.797 -2.674 1 98.19 128 ILE B N 1
ATOM 2534 C CA . ILE B 1 128 ? 13.797 16.859 -1.305 1 98.19 128 ILE B CA 1
ATOM 2535 C C . ILE B 1 128 ? 14.719 18.062 -1.146 1 98.19 128 ILE B C 1
ATOM 2537 O O . ILE B 1 128 ? 15.703 18.203 -1.878 1 98.19 128 ILE B O 1
ATOM 2541 N N . ASP B 1 129 ? 14.406 18.922 -0.304 1 97.62 129 ASP B N 1
ATOM 2542 C CA . ASP B 1 129 ? 15.227 20.078 0.042 1 97.62 129 ASP B CA 1
ATOM 2543 C C . ASP B 1 129 ? 15.5 20.141 1.544 1 97.62 129 ASP B C 1
ATOM 2545 O O . ASP B 1 129 ? 14.75 20.766 2.293 1 97.62 129 ASP B O 1
ATOM 2549 N N . GLY B 1 130 ? 16.672 19.516 1.938 1 96.25 130 GLY B N 1
ATOM 2550 C CA . GLY B 1 130 ? 16.922 19.359 3.365 1 96.25 130 GLY B CA 1
ATOM 2551 C C . GLY B 1 130 ? 15.844 18.562 4.074 1 96.25 130 GLY B C 1
ATOM 2552 O O . GLY B 1 130 ? 15.609 17.391 3.746 1 96.25 130 GLY B O 1
ATOM 2553 N N . LEU B 1 131 ? 15.141 19.266 4.996 1 98.06 131 LEU B N 1
ATOM 2554 C CA . LEU B 1 131 ? 14.125 18.594 5.805 1 98.06 131 LEU B CA 1
ATOM 2555 C C . LEU B 1 131 ? 12.742 18.766 5.184 1 98.06 131 LEU B C 1
ATOM 2557 O O . LEU B 1 131 ? 11.734 18.375 5.781 1 98.06 131 LEU B O 1
ATOM 2561 N N . LYS B 1 132 ? 12.758 19.297 4.016 1 98.62 132 LYS B N 1
ATOM 2562 C CA . LYS B 1 132 ? 11.492 19.578 3.338 1 98.62 132 LYS B CA 1
ATOM 2563 C C . LYS B 1 132 ? 11.336 18.703 2.098 1 98.62 132 LYS B C 1
ATOM 2565 O O . LYS B 1 132 ? 12.289 18.5 1.352 1 98.62 132 LYS B O 1
ATOM 2570 N N . ILE B 1 133 ? 10.094 18.203 1.903 1 98.75 133 ILE B N 1
ATOM 2571 C CA . ILE B 1 133 ? 9.719 17.5 0.679 1 98.75 133 ILE B CA 1
ATOM 2572 C C . ILE B 1 133 ? 8.477 18.156 0.074 1 98.75 133 ILE B C 1
ATOM 2574 O O . ILE B 1 133 ? 7.473 18.344 0.764 1 98.75 133 ILE B O 1
ATOM 2578 N N . GLU B 1 134 ? 8.555 18.5 -1.113 1 98.88 134 GLU B N 1
ATOM 2579 C CA . GLU B 1 134 ? 7.422 19.047 -1.842 1 98.88 134 GLU B CA 1
ATOM 2580 C C . GLU B 1 134 ? 7.129 18.25 -3.105 1 98.88 134 GLU B C 1
ATOM 2582 O O . GLU B 1 134 ? 8.047 17.922 -3.871 1 98.88 134 GLU B O 1
ATOM 2587 N N . MET B 1 135 ? 5.832 17.875 -3.289 1 98.88 135 MET B N 1
ATOM 2588 C CA . MET B 1 135 ? 5.508 17.047 -4.441 1 98.88 135 MET B CA 1
ATOM 2589 C C . MET B 1 135 ? 4.105 17.344 -4.957 1 98.88 135 MET B C 1
ATOM 2591 O O . MET B 1 135 ? 3.287 17.922 -4.238 1 98.88 135 MET B O 1
ATOM 2595 N N . ALA B 1 136 ? 3.879 17.016 -6.141 1 98.88 136 ALA B N 1
ATOM 2596 C CA . ALA B 1 136 ? 2.576 17.141 -6.797 1 98.88 136 ALA B CA 1
ATOM 2597 C C . ALA B 1 136 ? 2.285 15.906 -7.652 1 98.88 136 ALA B C 1
ATOM 2599 O O . ALA B 1 136 ? 3.207 15.234 -8.117 1 98.88 136 ALA B O 1
ATOM 2600 N N . THR B 1 137 ? 1.02 15.656 -7.84 1 98.81 137 THR B N 1
ATOM 2601 C CA . THR B 1 137 ? 0.655 14.492 -8.625 1 98.81 137 THR B CA 1
ATOM 2602 C C . THR B 1 137 ? 1.063 14.672 -10.086 1 98.81 137 THR B C 1
ATOM 2604 O O . THR B 1 137 ? 0.806 15.719 -10.68 1 98.81 137 THR B O 1
ATOM 2607 N N . ASP B 1 138 ? 1.749 13.734 -10.523 1 98.12 138 ASP B N 1
ATOM 2608 C CA . ASP B 1 138 ? 2.01 13.609 -11.953 1 98.12 138 ASP B CA 1
ATOM 2609 C C . ASP B 1 138 ? 0.875 12.867 -12.656 1 98.12 138 ASP B C 1
ATOM 2611 O O . ASP B 1 138 ? 0.597 13.109 -13.828 1 98.12 138 ASP B O 1
ATOM 2615 N N . ALA B 1 139 ? 0.26 11.938 -11.945 1 98.44 139 ALA B N 1
ATOM 2616 C CA . ALA B 1 139 ? -0.874 11.156 -12.438 1 98.44 139 ALA B CA 1
ATOM 2617 C C . ALA B 1 139 ? -1.811 10.773 -11.289 1 98.44 139 ALA B C 1
ATOM 2619 O O . ALA B 1 139 ? -1.36 10.516 -10.172 1 98.44 139 ALA B O 1
ATOM 2620 N N . VAL B 1 140 ? -3.057 10.789 -11.594 1 98.69 140 VAL B N 1
ATOM 2621 C CA . VAL B 1 140 ? -4.094 10.25 -10.719 1 98.69 140 VAL B CA 1
ATOM 2622 C C . VAL B 1 140 ? -4.945 9.242 -11.492 1 98.69 140 VAL B C 1
ATOM 2624 O O . VAL B 1 140 ? -5.422 9.531 -12.586 1 98.69 140 VAL B O 1
ATOM 2627 N N . VAL B 1 141 ? -5.055 8.023 -10.93 1 98.56 141 VAL B N 1
ATOM 2628 C CA . VAL B 1 141 ? -5.926 6.992 -11.477 1 98.56 141 VAL B CA 1
ATOM 2629 C C . VAL B 1 141 ? -6.996 6.617 -10.453 1 98.56 141 VAL B C 1
ATOM 2631 O O . VAL B 1 141 ? -6.707 6.488 -9.266 1 98.56 141 VAL B O 1
ATOM 2634 N N . ARG B 1 142 ? -8.18 6.453 -10.93 1 98.06 142 ARG B N 1
ATOM 2635 C CA . ARG B 1 142 ? -9.273 6.129 -10.023 1 98.06 142 ARG B CA 1
ATOM 2636 C C . ARG B 1 142 ? -10.133 5 -10.578 1 98.06 142 ARG B C 1
ATOM 2638 O O . ARG B 1 142 ? -10.227 4.828 -11.797 1 98.06 142 ARG B O 1
ATOM 2645 N N . THR B 1 143 ? -10.727 4.273 -9.664 1 97.69 143 THR B N 1
ATOM 2646 C CA . THR B 1 143 ? -11.727 3.287 -10.07 1 97.69 143 THR B CA 1
ATOM 2647 C C . THR B 1 143 ? -13.023 3.969 -10.5 1 97.69 143 THR B C 1
ATOM 2649 O O . THR B 1 143 ? -13.266 5.125 -10.148 1 97.69 143 THR B O 1
ATOM 2652 N N . PRO B 1 144 ? -13.859 3.256 -11.211 1 92.94 144 PRO B N 1
ATOM 2653 C CA . PRO B 1 144 ? -15.148 3.814 -11.617 1 92.94 144 PRO B CA 1
ATOM 2654 C C . PRO B 1 144 ? -16.016 4.234 -10.43 1 92.94 144 PRO B C 1
ATOM 2656 O O . PRO B 1 144 ? -16.828 5.156 -10.547 1 92.94 144 PRO B O 1
ATOM 2659 N N . THR B 1 145 ? -15.82 3.57 -9.289 1 95.25 145 THR B N 1
ATOM 2660 C CA . THR B 1 145 ? -16.703 3.844 -8.164 1 95.25 145 THR B CA 1
ATOM 2661 C C . THR B 1 145 ? -16.094 4.887 -7.227 1 95.25 145 THR B C 1
ATOM 2663 O O . THR B 1 145 ? -16.703 5.277 -6.234 1 95.25 145 THR B O 1
ATOM 2666 N N . ALA B 1 146 ? -14.891 5.301 -7.496 1 97.25 146 ALA B N 1
ATOM 2667 C CA . ALA B 1 146 ? -14.227 6.293 -6.656 1 97.25 146 ALA B CA 1
ATOM 2668 C C . ALA B 1 146 ? -14.789 7.691 -6.906 1 97.25 146 ALA B C 1
ATOM 2670 O O . ALA B 1 146 ? -15.234 7.996 -8.016 1 97.25 146 ALA B O 1
ATOM 2671 N N . LYS B 1 147 ? -14.789 8.531 -5.887 1 96.44 147 LYS B N 1
ATOM 2672 C CA . LYS B 1 147 ? -15.102 9.945 -6.066 1 96.44 147 LYS B CA 1
ATOM 2673 C C . LYS B 1 147 ? -14.086 10.617 -6.98 1 96.44 147 LYS B C 1
ATOM 2675 O O . LYS B 1 147 ? -12.922 10.211 -7.035 1 96.44 147 LYS B O 1
ATOM 2680 N N . PRO B 1 148 ? -14.531 11.656 -7.625 1 97.38 148 PRO B N 1
ATOM 2681 C CA . PRO B 1 148 ? -13.609 12.336 -8.531 1 97.38 148 PRO B CA 1
ATOM 2682 C C . PRO B 1 148 ? -12.469 13.047 -7.801 1 97.38 148 PRO B C 1
ATOM 2684 O O . PRO B 1 148 ? -12.727 13.875 -6.922 1 97.38 148 PRO B O 1
ATOM 2687 N N . VAL B 1 149 ? -11.312 12.75 -8.078 1 98.31 149 VAL B N 1
ATOM 2688 C CA . VAL B 1 149 ? -10.086 13.383 -7.617 1 98.31 149 VAL B CA 1
ATOM 2689 C C . VAL B 1 149 ? -9.203 13.734 -8.812 1 98.31 149 VAL B C 1
ATOM 2691 O O . VAL B 1 149 ? -8.906 12.867 -9.648 1 98.31 149 VAL B O 1
ATOM 2694 N N . ALA B 1 150 ? -8.766 14.961 -8.914 1 98.19 150 ALA B N 1
ATOM 2695 C CA . ALA B 1 150 ? -8.039 15.406 -10.094 1 98.19 150 ALA B CA 1
ATOM 2696 C C . ALA B 1 150 ? -6.543 15.531 -9.805 1 98.19 150 ALA B C 1
ATOM 2698 O O . ALA B 1 150 ? -5.715 15.344 -10.695 1 98.19 150 ALA B O 1
ATOM 2699 N N . GLY B 1 151 ? -6.227 15.938 -8.656 1 98.62 151 GLY B N 1
ATOM 2700 C CA . GLY B 1 151 ? -4.824 16.109 -8.32 1 98.62 151 GLY B CA 1
ATOM 2701 C C . GLY B 1 151 ? -4.602 16.578 -6.895 1 98.62 151 GLY B C 1
ATOM 2702 O O . GLY B 1 151 ? -5.551 16.953 -6.207 1 98.62 151 GLY B O 1
ATOM 2703 N N . ALA B 1 152 ? -3.342 16.484 -6.492 1 98.88 152 ALA B N 1
ATOM 2704 C CA . ALA B 1 152 ? -2.961 16.922 -5.148 1 98.88 152 ALA B CA 1
ATOM 2705 C C . ALA B 1 152 ? -1.546 17.484 -5.137 1 98.88 152 ALA B C 1
ATOM 2707 O O . ALA B 1 152 ? -0.752 17.219 -6.039 1 98.88 152 ALA B O 1
ATOM 2708 N N . HIS B 1 153 ? -1.339 18.312 -4.223 1 98.94 153 HIS B N 1
ATOM 2709 C CA . HIS B 1 153 ? -0.039 18.875 -3.873 1 98.94 153 HIS B CA 1
ATOM 2710 C C . HIS B 1 153 ? 0.266 18.672 -2.393 1 98.94 153 HIS B C 1
ATOM 2712 O O . HIS B 1 153 ? -0.588 18.922 -1.54 1 98.94 153 HIS B O 1
ATOM 2718 N N . ARG B 1 154 ? 1.48 18.141 -2.117 1 98.94 154 ARG B N 1
ATOM 2719 C CA . ARG B 1 154 ? 1.83 17.844 -0.73 1 98.94 154 ARG B CA 1
ATOM 2720 C C . ARG B 1 154 ? 3.16 18.484 -0.354 1 98.94 154 ARG B C 1
ATOM 2722 O O . ARG B 1 154 ? 4.121 18.438 -1.123 1 98.94 154 ARG B O 1
ATOM 2729 N N . LEU B 1 155 ? 3.141 19.125 0.772 1 98.94 155 LEU B N 1
ATOM 2730 C CA . LEU B 1 155 ? 4.344 19.656 1.394 1 98.94 155 LEU B CA 1
ATOM 2731 C C . LEU B 1 155 ? 4.57 19.047 2.768 1 98.94 155 LEU B C 1
ATOM 2733 O O . LEU B 1 155 ? 3.713 19.141 3.646 1 98.94 155 LEU B O 1
ATOM 2737 N N . TYR B 1 156 ? 5.727 18.406 2.928 1 98.88 156 TYR B N 1
ATOM 2738 C CA . TYR B 1 156 ? 6.152 17.828 4.195 1 98.88 156 TYR B CA 1
ATOM 2739 C C . TYR B 1 156 ? 7.375 18.547 4.742 1 98.88 156 TYR B C 1
ATOM 2741 O O . TYR B 1 156 ? 8.203 19.047 3.977 1 98.88 156 TYR B O 1
ATOM 2749 N N . GLY B 1 157 ? 7.504 18.469 6.027 1 98.69 157 GLY B N 1
ATOM 2750 C CA . GLY B 1 157 ? 8.711 18.984 6.656 1 98.69 157 GLY B CA 1
ATOM 2751 C C . GLY B 1 157 ? 8.93 18.453 8.055 1 98.69 157 GLY B C 1
ATOM 2752 O O . GLY B 1 157 ? 7.973 18.125 8.758 1 98.69 157 GLY B O 1
ATOM 2753 N N . ILE B 1 158 ? 10.172 18.328 8.422 1 98.56 158 ILE B N 1
ATOM 2754 C CA . ILE B 1 158 ? 10.508 18.094 9.828 1 98.56 158 ILE B CA 1
ATOM 2755 C C . ILE B 1 158 ? 10.773 19.438 10.516 1 98.56 158 ILE B C 1
ATOM 2757 O O . ILE B 1 158 ? 11.719 20.141 10.164 1 98.56 158 ILE B O 1
ATOM 2761 N N . VAL B 1 159 ? 9.898 19.797 11.391 1 96.12 159 VAL B N 1
ATOM 2762 C CA . VAL B 1 159 ? 9.938 21.062 12.109 1 96.12 159 VAL B CA 1
ATOM 2763 C C . VAL B 1 159 ? 10.062 20.812 13.609 1 96.12 159 VAL B C 1
ATOM 2765 O O . VAL B 1 159 ? 9.133 20.297 14.234 1 96.12 159 VAL B O 1
ATOM 2768 N N . GLU B 1 160 ? 11.227 21.203 14.172 1 94.69 160 GLU B N 1
ATOM 2769 C CA . GLU B 1 160 ? 11.492 20.969 15.586 1 94.69 160 GLU B CA 1
ATOM 2770 C C . GLU B 1 160 ? 11.289 19.5 15.953 1 94.69 160 GLU B C 1
ATOM 2772 O O . GLU B 1 160 ? 10.648 19.188 16.969 1 94.69 160 GLU B O 1
ATOM 2777 N N . GLY B 1 161 ? 11.633 18.641 15.062 1 95.88 161 GLY B N 1
ATOM 2778 C CA . GLY B 1 161 ? 11.633 17.219 15.32 1 95.88 161 GLY B CA 1
ATOM 2779 C C . GLY B 1 161 ? 10.305 16.547 14.984 1 95.88 161 GLY B C 1
ATOM 2780 O O . GLY B 1 161 ? 10.195 15.32 15.016 1 95.88 161 GLY B O 1
ATOM 2781 N N . ALA B 1 162 ? 9.305 17.375 14.68 1 97.75 162 ALA B N 1
ATOM 2782 C CA . ALA B 1 162 ? 7.988 16.828 14.352 1 97.75 162 ALA B CA 1
ATOM 2783 C C . ALA B 1 162 ? 7.766 16.812 12.836 1 97.75 162 ALA B C 1
ATOM 2785 O O . ALA B 1 162 ? 8.273 17.688 12.125 1 97.75 162 ALA B O 1
ATOM 2786 N N . LEU B 1 163 ? 7.023 15.82 12.375 1 98.62 163 LEU B N 1
ATOM 2787 C CA . LEU B 1 163 ? 6.582 15.766 10.984 1 98.62 163 LEU B CA 1
ATOM 2788 C C . LEU B 1 163 ? 5.344 16.641 10.773 1 98.62 163 LEU B C 1
ATOM 2790 O O . LEU B 1 163 ? 4.301 16.391 11.383 1 98.62 163 LEU B O 1
ATOM 2794 N N . ALA B 1 164 ? 5.477 17.594 9.977 1 98.56 164 ALA B N 1
ATOM 2795 C CA . ALA B 1 164 ? 4.34 18.438 9.617 1 98.56 164 ALA B CA 1
ATOM 2796 C C . ALA B 1 164 ? 4.07 18.375 8.117 1 98.56 164 ALA B C 1
ATOM 2798 O O . ALA B 1 164 ? 4.992 18.188 7.32 1 98.56 164 ALA B O 1
ATOM 2799 N N . TYR B 1 165 ? 2.773 18.531 7.762 1 98.75 165 TYR B N 1
ATOM 2800 C CA . TYR B 1 165 ? 2.488 18.578 6.332 1 98.75 165 TYR B CA 1
ATOM 2801 C C . TYR B 1 165 ? 1.253 19.438 6.047 1 98.75 165 TYR B C 1
ATOM 2803 O O . TYR B 1 165 ? 0.454 19.703 6.949 1 98.75 165 TYR B O 1
ATOM 2811 N N . VAL B 1 166 ? 1.154 19.891 4.867 1 98.69 166 VAL B N 1
ATOM 2812 C CA . VAL B 1 166 ? -0.045 20.453 4.258 1 98.69 166 VAL B CA 1
ATOM 2813 C C . VAL B 1 166 ? -0.341 19.734 2.939 1 98.69 166 VAL B C 1
ATOM 2815 O O . VAL B 1 166 ? 0.567 19.484 2.145 1 98.69 166 VAL B O 1
ATOM 2818 N N . ILE B 1 167 ? -1.604 19.453 2.76 1 98.88 167 ILE B N 1
ATOM 2819 C CA . ILE B 1 167 ? -2.051 18.828 1.524 1 98.88 167 ILE B CA 1
ATOM 2820 C C . ILE B 1 167 ? -3.131 19.672 0.867 1 98.88 167 ILE B C 1
ATOM 2822 O O . ILE B 1 167 ? -4.121 20.031 1.508 1 98.88 167 ILE B O 1
ATOM 2826 N N . GLU B 1 168 ? -2.889 20.047 -0.337 1 98.88 168 GLU B N 1
ATOM 2827 C CA . GLU B 1 168 ? -3.906 20.625 -1.204 1 98.88 168 GLU B CA 1
ATOM 2828 C C . GLU B 1 168 ? -4.512 19.578 -2.129 1 98.88 168 GLU B C 1
ATOM 2830 O O . GLU B 1 168 ? -3.83 18.641 -2.547 1 98.88 168 GLU B O 1
ATOM 2835 N N . LEU B 1 169 ? -5.773 19.766 -2.434 1 98.75 169 LEU B N 1
ATOM 2836 C CA . LEU B 1 169 ? -6.52 18.75 -3.182 1 98.75 169 LEU B CA 1
ATOM 2837 C C . LEU B 1 169 ? -7.402 19.406 -4.238 1 98.75 169 LEU B C 1
ATOM 2839 O O . LEU B 1 169 ? -7.992 20.469 -3.996 1 98.75 169 LEU B O 1
ATOM 2843 N N . ALA B 1 170 ? -7.426 18.953 -5.398 1 98.81 170 ALA B N 1
ATOM 2844 C CA . ALA B 1 170 ? -8.422 19.203 -6.434 1 98.81 170 ALA B CA 1
ATOM 2845 C C . ALA B 1 170 ? -9.352 18.016 -6.621 1 98.81 170 ALA B C 1
ATOM 2847 O O . ALA B 1 170 ? -8.938 16.984 -7.148 1 98.81 170 ALA B O 1
ATOM 2848 N N . ALA B 1 171 ? -10.547 18.141 -6.18 1 98.38 171 ALA B N 1
ATOM 2849 C CA . ALA B 1 171 ? -11.516 17.047 -6.203 1 98.38 171 ALA B CA 1
ATOM 2850 C C . ALA B 1 171 ? -12.945 17.578 -6.227 1 98.38 171 ALA B C 1
ATOM 2852 O O . ALA B 1 171 ? -13.18 18.75 -5.922 1 98.38 171 ALA B O 1
ATOM 2853 N N . MET B 1 172 ? -13.844 16.75 -6.676 1 97.81 172 MET B N 1
ATOM 2854 C CA . MET B 1 172 ? -15.281 17.031 -6.645 1 97.81 172 MET B CA 1
ATOM 2855 C C . MET B 1 172 ? -15.594 18.328 -7.371 1 97.81 172 MET B C 1
ATOM 2857 O O . MET B 1 172 ? -16.391 19.141 -6.895 1 97.81 172 MET B O 1
ATOM 2861 N N . GLY B 1 173 ? -14.875 18.531 -8.383 1 97.25 173 GLY B N 1
ATOM 2862 C CA . GLY B 1 173 ? -15.125 19.688 -9.219 1 97.25 173 GLY B CA 1
ATOM 2863 C C . GLY B 1 173 ? -14.492 20.969 -8.688 1 97.25 173 GLY B C 1
ATOM 2864 O O . GLY B 1 173 ? -14.656 22.031 -9.273 1 97.25 173 GLY B O 1
ATOM 2865 N N . GLN B 1 174 ? -13.82 20.906 -7.551 1 98.19 174 GLN B N 1
ATOM 2866 C CA . GLN B 1 174 ? -13.164 22.078 -6.957 1 98.19 174 GLN B CA 1
ATOM 2867 C C . GLN B 1 174 ? -11.719 22.188 -7.418 1 98.19 174 GLN B C 1
ATOM 2869 O O . GLN B 1 174 ? -11.039 21.172 -7.609 1 98.19 174 GLN B O 1
ATOM 2874 N N . PRO B 1 175 ? -11.203 23.438 -7.617 1 98.06 175 PRO B N 1
ATOM 2875 C CA . PRO B 1 175 ? -9.789 23.594 -7.957 1 98.06 175 PRO B CA 1
ATOM 2876 C C . PRO B 1 175 ? -8.859 23.203 -6.812 1 98.06 175 PRO B C 1
ATOM 2878 O O . PRO B 1 175 ? -9.312 22.984 -5.688 1 98.06 175 PRO B O 1
ATOM 2881 N N . LEU B 1 176 ? -7.641 23.094 -7.152 1 98.69 176 LEU B N 1
ATOM 2882 C CA . LEU B 1 176 ? -6.625 22.781 -6.156 1 98.69 176 LEU B CA 1
ATOM 2883 C C . LEU B 1 176 ? -6.645 23.797 -5.02 1 98.69 176 LEU B C 1
ATOM 2885 O O . LEU B 1 176 ? -6.48 25 -5.246 1 98.69 176 LEU B O 1
ATOM 2889 N N . GLN B 1 177 ? -6.852 23.281 -3.727 1 98.62 177 GLN B N 1
ATOM 2890 C CA . GLN B 1 177 ? -6.922 24.156 -2.553 1 98.62 177 GLN B CA 1
ATOM 2891 C C . GLN B 1 177 ? -6.66 23.359 -1.272 1 98.62 177 GLN B C 1
ATOM 2893 O O . GLN B 1 177 ? -6.641 22.125 -1.29 1 98.62 177 GLN B O 1
ATOM 2898 N N . SER B 1 178 ? -6.504 24.109 -0.248 1 98 178 SER B N 1
ATOM 2899 C CA . SER B 1 178 ? -6.133 23.5 1.025 1 98 178 SER B CA 1
ATOM 2900 C C . SER B 1 178 ? -7.145 22.453 1.445 1 98 178 SER B C 1
ATOM 2902 O O . SER B 1 178 ? -8.359 22.656 1.318 1 98 178 SER B O 1
ATOM 2904 N N . HIS B 1 179 ? -6.668 21.297 2.008 1 98.5 179 HIS B N 1
ATOM 2905 C CA . HIS B 1 179 ? -7.559 20.219 2.4 1 98.5 179 HIS B CA 1
ATOM 2906 C C . HIS B 1 179 ? -7.164 19.641 3.756 1 98.5 179 HIS B C 1
ATOM 2908 O O . HIS B 1 179 ? -8.016 19.469 4.629 1 98.5 179 HIS B O 1
ATOM 2914 N N . LEU B 1 180 ? -5.867 19.375 3.965 1 98.62 180 LEU B N 1
ATOM 2915 C CA . LEU B 1 180 ? -5.414 18.75 5.203 1 98.62 180 LEU B CA 1
ATOM 2916 C C . LEU B 1 180 ? -4.145 19.422 5.715 1 98.62 180 LEU B C 1
ATOM 2918 O O . LEU B 1 180 ? -3.287 19.812 4.922 1 98.62 180 LEU B O 1
ATOM 2922 N N . SER B 1 181 ? -3.986 19.469 6.969 1 98.25 181 SER B N 1
ATOM 2923 C CA . SER B 1 181 ? -2.744 19.828 7.652 1 98.25 181 SER B CA 1
ATOM 2924 C C . SER B 1 181 ? -2.59 19.031 8.953 1 98.25 181 SER B C 1
ATOM 2926 O O . SER B 1 181 ? -3.578 18.75 9.625 1 98.25 181 SER B O 1
ATOM 2928 N N . ALA B 1 182 ? -1.367 18.719 9.258 1 98.25 182 ALA B N 1
ATOM 2929 C CA . ALA B 1 182 ? -1.153 17.922 10.469 1 98.25 182 ALA B CA 1
ATOM 2930 C C . ALA B 1 182 ? 0.251 18.141 11.023 1 98.25 182 ALA B C 1
ATOM 2932 O O . ALA B 1 182 ? 1.133 18.641 10.328 1 98.25 182 ALA B O 1
ATOM 2933 N N . ARG B 1 183 ? 0.379 17.859 12.242 1 98.19 183 ARG B N 1
ATOM 2934 C CA . ARG B 1 183 ? 1.652 17.766 12.953 1 98.19 183 ARG B CA 1
ATOM 2935 C C . ARG B 1 183 ? 1.736 16.469 13.758 1 98.19 183 ARG B C 1
ATOM 2937 O O . ARG B 1 183 ? 0.856 16.172 14.57 1 98.19 183 ARG B O 1
ATOM 2944 N N . LEU B 1 184 ? 2.764 15.719 13.508 1 98.5 184 LEU B N 1
ATOM 2945 C CA . LEU B 1 184 ? 2.934 14.406 14.117 1 98.5 184 LEU B CA 1
ATOM 2946 C C . LEU B 1 184 ? 4.273 14.305 14.844 1 98.5 184 LEU B C 1
ATOM 2948 O O . LEU B 1 184 ? 5.301 14.742 14.312 1 98.5 184 LEU B O 1
ATOM 2952 N N . GLU B 1 185 ? 4.234 13.75 15.977 1 97.94 185 GLU B N 1
ATOM 2953 C CA . GLU B 1 185 ? 5.457 13.516 16.75 1 97.94 185 GLU B CA 1
ATOM 2954 C C . GLU B 1 185 ? 6.027 12.133 16.453 1 97.94 185 GLU B C 1
ATOM 2956 O O . GLU B 1 185 ? 5.281 11.188 16.203 1 97.94 185 GLU B O 1
ATOM 2961 N N . ARG B 1 186 ? 7.332 12.078 16.562 1 97.56 186 ARG B N 1
ATOM 2962 C CA . ARG B 1 186 ? 7.977 10.773 16.438 1 97.56 186 ARG B CA 1
ATOM 2963 C C . ARG B 1 186 ? 7.703 9.922 17.672 1 97.56 186 ARG B C 1
ATOM 2965 O O . ARG B 1 186 ? 8.078 10.289 18.797 1 97.56 186 ARG B O 1
ATOM 2972 N N . VAL B 1 187 ? 7.105 8.805 17.5 1 98.06 187 VAL B N 1
ATOM 2973 C CA . VAL B 1 187 ? 6.758 7.973 18.641 1 98.06 187 VAL B CA 1
ATOM 2974 C C . VAL B 1 187 ? 7.508 6.645 18.562 1 98.06 187 VAL B C 1
ATOM 2976 O O . VAL B 1 187 ? 7.387 5.801 19.453 1 98.06 187 VAL B O 1
ATOM 2979 N N . GLY B 1 188 ? 8.195 6.387 17.531 1 97 188 GLY B N 1
ATOM 2980 C CA . GLY B 1 188 ? 9.031 5.211 17.328 1 97 188 GLY B CA 1
ATOM 2981 C C . GLY B 1 188 ? 10.117 5.422 16.297 1 97 188 GLY B C 1
ATOM 2982 O O . GLY B 1 188 ? 9.914 6.129 15.312 1 97 188 GLY B O 1
ATOM 2983 N N . GLY B 1 189 ? 11.281 4.605 16.406 1 93.19 189 GLY B N 1
ATOM 2984 C CA . GLY B 1 189 ? 12.43 4.746 15.523 1 93.19 189 GLY B CA 1
ATOM 2985 C C . GLY B 1 189 ? 13.492 5.688 16.062 1 93.19 189 GLY B C 1
ATOM 2986 O O . GLY B 1 189 ? 13.227 6.449 17 1 93.19 189 GLY B O 1
#

InterPro domains:
  IPR012674 Calycin [G3DSA:2.40.128.20] (9-189)
  IPR012674 Calycin [SSF50814] (29-187)
  IPR014878 THAP4-like, heme-binding domain [PF08768] (35-186)
  IPR014878 THAP4-like, heme-binding domain [cd07828] (35-187)
  IPR022939 Nitrobindin, bacteria/plant [MF_01297] (27-188)
  IPR045165 Nitrobindin family [PTHR15854] (21-187)

Radius of gyration: 20.92 Å; Cα contacts (8 Å, |Δi|>4): 1027; chains: 2; bounding box: 48×62×50 Å

pLDDT: mean 95.62, std 9.11, range [30.41, 98.94]

Nearest PDB structures (foldseek):
  2fwv-assembly1_A  TM=8.895E-01  e=8.712E-16  Mycobacterium tuberculosis H37Rv
  2a13-assembly1_A  TM=9.282E-01  e=7.773E-15  Arabidopsis thaliana
  7bbm-assembly1_A-2  TM=9.264E-01  e=8.170E-15  Arabidopsis thaliana
  4ymy-assembly1_A-2  TM=9.252E-01  e=1.412E-14  Arabidopsis thaliana
  3ia8-assembly1_A  TM=9.396E-01  e=2.492E-12  Homo sapiens

Solvent-accessible surface area (backbone atoms only — not comparable to full-atom values): 19622 Å² total; per-residue (Å²): 130,81,88,80,59,63,79,56,66,94,51,78,84,65,75,77,85,87,73,59,70,34,34,29,86,92,42,72,55,63,78,24,76,30,40,59,77,49,50,88,62,48,13,30,30,38,22,28,26,42,36,35,42,100,90,51,72,69,46,42,30,36,39,41,38,36,26,27,35,58,37,50,62,39,31,45,37,39,35,44,30,27,34,33,47,98,84,68,41,83,73,46,82,59,59,48,38,39,39,30,44,33,43,39,64,99,50,49,50,34,44,32,41,41,38,35,77,68,34,43,35,38,34,29,42,34,37,51,56,76,58,31,36,43,32,32,50,77,44,65,50,66,42,93,85,26,78,62,63,67,44,41,38,40,40,39,32,59,56,94,77,21,46,31,39,41,31,29,38,15,38,77,89,41,69,76,36,73,32,39,36,39,44,20,38,70,76,38,91,129,83,87,80,59,62,80,55,67,95,51,79,82,63,75,76,85,86,74,59,72,34,32,30,84,90,43,72,54,63,77,26,77,29,40,58,79,50,51,88,63,48,13,30,30,36,24,29,27,42,35,36,44,99,91,51,74,70,46,43,29,37,38,40,37,37,27,28,37,57,38,50,63,42,31,44,36,39,35,44,29,28,34,35,46,97,83,67,41,82,73,46,83,58,58,50,39,40,39,28,43,33,42,40,64,98,50,48,49,35,43,34,42,40,36,34,78,68,35,43,35,38,35,29,42,34,38,52,57,77,59,30,37,44,34,32,49,77,45,64,49,65,43,92,85,24,77,62,63,70,42,42,37,40,40,38,31,58,56,96,76,21,46,31,39,42,33,29,38,14,38,75,89,42,69,76,36,75,33,39,37,38,44,22,38,70,76,40,91

Sequence (378 aa):
MSIDRPPWEGVAPVDPYPYEETHDLRHGPDLHPALLGLLPYVGLWRGRGRGGYPTIDDFTYAQEVRFSHDGRPFLAYESRTWILDDEDKPVRPAAREVGWWRARENSDEIEVLITEPTGVMELYFGTIDGLKIEMATDAVVRTPTAKPVAGAHRLYGIVEGALAYVIELAAMGQPLQSHLSARLERVGGMSIDRPPWEGVAPVDPYPYEETHDLRHGPDLHPALLGLLPYVGLWRGRGRGGYPTIDDFTYAQEVRFSHDGRPFLAYESRTWILDDEDKPVRPAAREVGWWRARENSDEIEVLITEPTGVMELYFGTIDGLKIEMATDAVVRTPTAKPVAGAHRLYGIVEGALAYVIELAAMGQPLQSHLSARLERVGG

Secondary structure (DSSP, 8-state):
--TTS-TTTTPPPPPP--S--BS-TTSSSPPPGGGGGGGGG-EEEEEEEEEEETTEEEEEEEEEEEEEB-SSSEEEEEEEEEEE-TTS-EEEEEEEEEEEEEE-TT--EEEEEEEETTTEEEEEEEEEETTEEEEEEEEEEE-TTSPPEEEEEEEEEEETTEEEEEEEEEETTPPSEEEEEEEEEEEE-/--TTS-TTTTPPPPPP--S--BS-TTSSSPPPGGGGGGGGG-EEEEEEEEEEETTEEEEEEEEEEEEEB-SSSEEEEEEEEEEE-TTS-EEEEEEEEEEEEEE-TT--EEEEEEEETTTEEEEEEEEEETTEEEEEEEEEEE-TTSPPEEEEEEEEEEETTEEEEEEEEEETTPPSEEEEEEEEEEEE-